Protein AF-T0LID8-F1 (afdb_monomer_lite)

pLDDT: mean 71.37, std 17.29, range [30.12, 91.0]

Sequence (202 aa):
MIKCPNCGSPMPDGSVFCQKCGSRIAGNTMDSHSSHGTPQVHGTESGVLEKIQHAVSRSSVSARPVSGLTGLISAEKNLLIVSSGPSILMIETGNMPAQEAWEDVVKSKFRMGADVAVVLLDAGLSGSLETGLRAQLAKSGIVVMNSADLVEKIPNLNTSDDETAVMQQLMAAIGFTGNGDRMVYSMTETRYTLIPESVKKK

Radius of gyration: 19.47 Å; chains: 1; bounding box: 54×37×59 Å

Structure (mmCIF, N/CA/C/O backbone):
data_AF-T0LID8-F1
#
_entry.id   AF-T0LID8-F1
#
loop_
_atom_site.group_PDB
_atom_site.id
_atom_site.type_symbol
_atom_site.label_atom_id
_atom_site.label_alt_id
_atom_site.label_comp_id
_atom_site.label_asym_id
_atom_site.label_entity_id
_atom_site.label_seq_id
_atom_site.pdbx_PDB_ins_code
_atom_site.Cartn_x
_atom_site.Cartn_y
_atom_site.Cartn_z
_atom_site.occupancy
_atom_site.B_iso_or_equiv
_atom_site.auth_seq_id
_atom_site.auth_comp_id
_atom_site.auth_asym_id
_atom_site.auth_atom_id
_atom_site.pdbx_PDB_model_num
ATOM 1 N N . MET A 1 1 ? 11.058 -4.550 40.145 1.00 66.81 1 MET A N 1
ATOM 2 C CA . MET A 1 1 ? 10.747 -3.556 39.086 1.00 66.81 1 MET A CA 1
ATOM 3 C C . MET A 1 1 ? 12.035 -3.058 38.443 1.00 66.81 1 MET A C 1
ATOM 5 O O . MET A 1 1 ? 12.859 -2.462 39.126 1.00 66.81 1 MET A O 1
ATOM 9 N N . ILE A 1 2 ? 12.221 -3.315 37.149 1.00 79.94 2 ILE A N 1
ATOM 10 C CA . ILE A 1 2 ? 13.405 -2.889 36.385 1.00 79.94 2 ILE A CA 1
ATOM 11 C C . ILE A 1 2 ? 12.971 -1.875 35.328 1.00 79.94 2 ILE A C 1
ATOM 13 O O . ILE A 1 2 ? 11.835 -1.927 34.865 1.00 79.94 2 ILE A O 1
ATOM 17 N N . LYS A 1 3 ? 13.843 -0.959 34.913 1.00 85.25 3 LYS A N 1
ATOM 18 C CA . LYS A 1 3 ? 13.558 -0.095 33.759 1.00 85.25 3 LYS A CA 1
ATOM 19 C C . LYS A 1 3 ? 14.182 -0.689 32.510 1.00 85.25 3 LYS A C 1
ATOM 21 O O . LYS A 1 3 ? 15.295 -1.203 32.552 1.00 85.25 3 LYS A O 1
ATOM 26 N N . CYS A 1 4 ? 13.462 -0.615 31.398 1.00 84.94 4 CYS A N 1
ATOM 27 C CA . CYS A 1 4 ? 13.995 -1.027 30.113 1.00 84.94 4 CYS A CA 1
ATOM 28 C C . CYS A 1 4 ? 15.206 -0.149 29.761 1.00 84.94 4 CYS A C 1
ATOM 30 O O . CYS A 1 4 ? 15.049 1.071 29.722 1.00 84.94 4 CYS A O 1
ATOM 32 N N . PRO A 1 5 ? 16.380 -0.725 29.453 1.00 77.19 5 PRO A N 1
ATOM 33 C CA . PRO A 1 5 ? 17.543 0.059 29.046 1.00 77.19 5 PRO A CA 1
ATOM 34 C C . PRO A 1 5 ? 17.346 0.715 27.673 1.00 77.19 5 PRO A C 1
ATOM 36 O O . PRO A 1 5 ? 18.037 1.672 27.352 1.00 77.19 5 PRO A O 1
ATOM 39 N N . ASN A 1 6 ? 16.399 0.222 26.867 1.00 80.88 6 ASN A N 1
ATOM 40 C CA . ASN A 1 6 ? 16.129 0.748 25.533 1.00 80.88 6 ASN A CA 1
ATOM 41 C C . ASN A 1 6 ? 15.141 1.931 25.545 1.00 80.88 6 ASN A C 1
ATOM 43 O O . ASN A 1 6 ? 15.400 2.945 24.912 1.00 80.88 6 ASN A O 1
ATOM 47 N N . CYS A 1 7 ? 14.029 1.834 26.286 1.00 83.75 7 CYS A N 1
ATOM 48 C CA . CYS A 1 7 ? 12.965 2.853 26.266 1.00 83.75 7 CYS A CA 1
ATOM 49 C C . CYS A 1 7 ? 12.644 3.485 27.633 1.00 83.75 7 CYS A C 1
ATOM 51 O O . CYS A 1 7 ? 11.657 4.211 27.768 1.00 83.75 7 CYS A O 1
ATOM 53 N N . GLY A 1 8 ? 13.398 3.143 28.682 1.00 86.25 8 GLY A N 1
ATOM 54 C CA . GLY A 1 8 ? 13.248 3.686 30.039 1.00 86.25 8 GLY A CA 1
ATOM 55 C C . GLY A 1 8 ? 11.984 3.258 30.790 1.00 86.25 8 GLY A C 1
ATOM 56 O O . GLY A 1 8 ? 11.771 3.679 31.928 1.00 86.25 8 GLY A O 1
ATOM 57 N N . SER A 1 9 ? 11.132 2.432 30.181 1.00 87.19 9 SER A N 1
ATOM 58 C CA . SER A 1 9 ? 9.820 2.112 30.747 1.00 87.19 9 SER A CA 1
ATOM 59 C C . SER A 1 9 ? 9.909 1.076 31.866 1.00 87.19 9 SER A C 1
ATOM 61 O O . SER A 1 9 ? 10.737 0.165 31.777 1.00 87.19 9 SER A O 1
ATOM 63 N N . PRO A 1 10 ? 9.090 1.211 32.924 1.00 88.56 10 PRO A N 1
ATOM 64 C CA . PRO A 1 10 ? 9.104 0.288 34.048 1.00 88.56 10 PRO A CA 1
ATOM 65 C C . PRO A 1 10 ? 8.555 -1.075 33.626 1.00 88.56 10 PRO A C 1
ATOM 67 O O . PRO A 1 10 ? 7.560 -1.165 32.911 1.00 88.56 10 PRO A O 1
ATOM 70 N N . MET A 1 11 ? 9.219 -2.133 34.071 1.00 84.69 11 MET A N 1
ATOM 71 C CA . MET A 1 11 ? 8.898 -3.518 33.757 1.00 84.69 11 MET A CA 1
ATOM 72 C C . MET A 1 11 ? 8.935 -4.377 35.027 1.00 84.69 11 MET A C 1
ATOM 74 O O . MET A 1 11 ? 9.721 -4.095 35.947 1.00 84.69 11 MET A O 1
ATOM 78 N N . PRO A 1 12 ? 8.111 -5.436 35.084 1.00 80.69 12 PRO A N 1
ATOM 79 C CA . PRO A 1 12 ? 8.203 -6.429 36.141 1.00 80.69 12 PRO A CA 1
ATOM 80 C C . PRO A 1 12 ? 9.556 -7.149 36.100 1.00 80.69 12 PRO A C 1
ATOM 82 O O . PRO A 1 12 ? 10.107 -7.414 35.027 1.00 80.69 12 PRO A O 1
ATOM 85 N N . ASP A 1 13 ? 10.100 -7.451 37.276 1.00 74.31 13 ASP A N 1
ATOM 86 C CA . ASP A 1 13 ? 11.259 -8.335 37.426 1.00 74.31 13 ASP A CA 1
ATOM 87 C C . ASP A 1 13 ? 10.960 -9.719 36.824 1.00 74.31 13 ASP A C 1
ATOM 89 O O . ASP A 1 13 ? 9.847 -10.2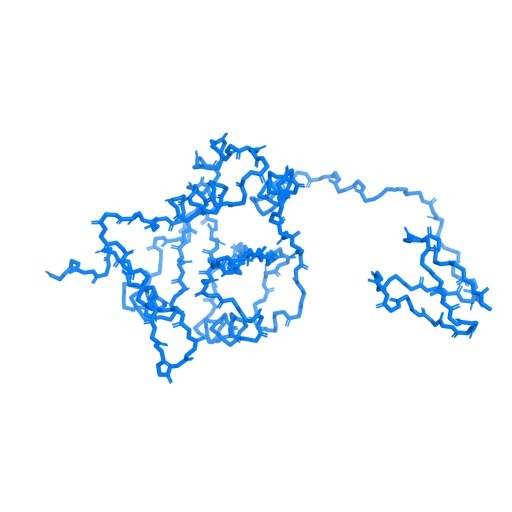25 36.910 1.00 74.31 13 ASP A O 1
ATOM 93 N N . GLY A 1 14 ? 11.935 -10.283 36.106 1.00 71.94 14 GLY A N 1
ATOM 94 C CA . GLY A 1 14 ? 11.762 -11.530 35.349 1.00 71.94 14 GLY A CA 1
ATOM 95 C C . GLY A 1 14 ? 11.164 -11.378 33.942 1.00 71.94 14 GLY A C 1
ATOM 96 O O . GLY A 1 14 ? 11.037 -12.372 33.230 1.00 71.94 14 GLY A O 1
ATOM 97 N N . SER A 1 15 ? 10.834 -10.160 33.491 1.00 71.69 15 SER A N 1
ATOM 98 C CA . SER A 1 15 ? 10.353 -9.938 32.117 1.00 71.69 15 SER A CA 1
ATOM 99 C C . SER A 1 15 ? 11.453 -10.199 31.086 1.00 71.69 15 SER A C 1
ATOM 101 O O . SER A 1 15 ? 12.449 -9.482 31.048 1.00 71.69 15 SER A O 1
ATOM 103 N N . VAL A 1 16 ? 11.239 -11.179 30.203 1.00 78.25 16 VAL A N 1
ATOM 104 C CA . VAL A 1 16 ? 12.175 -11.532 29.114 1.00 78.25 16 VAL A CA 1
ATOM 105 C C . VAL A 1 16 ? 12.119 -10.523 27.958 1.00 78.25 16 VAL A C 1
ATOM 107 O O . VAL A 1 16 ? 13.075 -10.393 27.197 1.00 78.25 16 VAL A O 1
ATOM 110 N N . PHE A 1 17 ? 11.019 -9.777 27.824 1.00 86.00 17 PHE A N 1
ATOM 111 C CA . PHE A 1 17 ? 10.818 -8.768 26.781 1.00 86.00 17 PHE A CA 1
ATOM 112 C C . PHE A 1 17 ? 10.093 -7.540 27.337 1.00 86.00 17 PHE A C 1
ATOM 114 O O . PHE A 1 17 ? 9.254 -7.650 28.232 1.00 86.00 17 PHE A O 1
ATOM 121 N N . CYS A 1 18 ? 10.383 -6.363 26.782 1.00 86.06 18 CYS A N 1
ATOM 122 C CA . CYS A 1 18 ? 9.674 -5.138 27.121 1.00 86.06 18 CYS A CA 1
ATOM 123 C C . CYS A 1 18 ? 8.302 -5.091 26.446 1.00 86.06 18 CYS A C 1
ATOM 125 O O . CYS A 1 18 ? 8.219 -5.045 25.223 1.00 86.06 18 CYS A O 1
ATOM 127 N N . GLN A 1 19 ? 7.225 -4.991 27.226 1.00 80.81 19 GLN A N 1
ATOM 128 C CA . GLN A 1 19 ? 5.866 -4.871 26.679 1.00 80.81 19 GLN A CA 1
ATOM 129 C C . GLN A 1 19 ? 5.595 -3.539 25.961 1.00 80.81 19 GLN A C 1
ATOM 131 O O . GLN A 1 19 ? 4.615 -3.430 25.234 1.00 80.81 19 GLN A O 1
ATOM 136 N N . LYS A 1 20 ? 6.454 -2.527 26.146 1.00 81.12 20 LYS A N 1
ATOM 137 C CA . LYS A 1 20 ? 6.288 -1.215 25.507 1.00 81.12 20 LYS A CA 1
ATOM 138 C C . LYS A 1 20 ? 7.083 -1.069 24.209 1.00 81.12 20 LYS A C 1
ATOM 140 O O . LYS A 1 20 ? 6.557 -0.534 23.241 1.00 81.12 20 LYS A O 1
ATOM 145 N N . CYS A 1 21 ? 8.3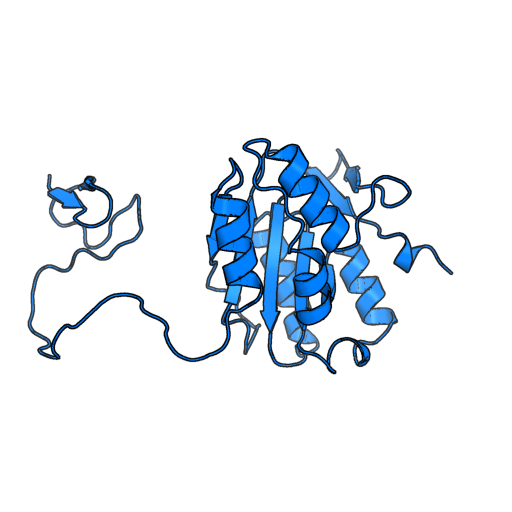42 -1.512 24.182 1.00 83.94 21 CYS A N 1
ATOM 146 C CA . CYS A 1 21 ? 9.214 -1.367 23.006 1.00 83.94 21 CYS A CA 1
ATOM 147 C C . CYS A 1 21 ? 9.576 -2.691 22.319 1.00 83.94 21 CYS A C 1
ATOM 149 O O . CYS A 1 21 ? 10.206 -2.668 21.269 1.00 83.94 21 CYS A O 1
ATOM 151 N N . GLY A 1 22 ? 9.215 -3.841 22.895 1.00 76.94 22 GLY A N 1
ATOM 152 C CA . GLY A 1 22 ? 9.503 -5.168 22.341 1.00 76.94 22 GLY A CA 1
ATOM 153 C C . GLY A 1 22 ? 10.945 -5.653 22.528 1.00 76.94 22 GLY A C 1
ATOM 154 O O . GLY A 1 22 ? 11.249 -6.792 22.187 1.00 76.94 22 GLY A O 1
ATOM 155 N N . SER A 1 23 ? 11.845 -4.833 23.086 1.00 80.12 23 SER A N 1
ATOM 156 C CA . SER A 1 23 ? 13.251 -5.215 23.265 1.00 80.12 23 SER A CA 1
ATOM 157 C C . SER A 1 23 ? 13.405 -6.370 24.253 1.00 80.12 23 SER A C 1
ATOM 159 O O . SER A 1 23 ? 12.828 -6.348 25.343 1.00 80.12 23 SER A O 1
ATOM 161 N N . ARG A 1 24 ? 14.217 -7.363 23.882 1.00 83.81 24 ARG A N 1
ATOM 162 C CA . ARG A 1 24 ? 14.545 -8.517 24.725 1.00 83.81 24 ARG A CA 1
ATOM 163 C C . ARG A 1 24 ? 15.467 -8.099 25.871 1.00 83.81 24 ARG A C 1
ATOM 165 O O . ARG A 1 24 ? 16.448 -7.395 25.654 1.00 83.81 24 ARG A O 1
ATOM 172 N N . ILE A 1 25 ? 15.152 -8.546 27.080 1.00 82.06 25 ILE A N 1
ATOM 173 C CA . ILE A 1 25 ? 15.884 -8.268 28.315 1.00 82.06 25 ILE A CA 1
ATOM 174 C C . ILE A 1 25 ? 16.442 -9.605 28.799 1.00 82.06 25 ILE A C 1
ATOM 176 O O . ILE A 1 25 ? 15.798 -10.350 29.533 1.00 82.06 25 ILE A O 1
ATOM 180 N N . ALA A 1 26 ? 17.601 -9.977 28.264 1.00 65.44 26 ALA A N 1
ATOM 181 C CA . ALA A 1 26 ? 18.196 -11.279 28.523 1.00 65.44 26 ALA A CA 1
ATOM 182 C C . ALA A 1 26 ? 18.930 -11.290 29.873 1.00 65.44 26 ALA A C 1
ATOM 184 O O . ALA A 1 26 ? 19.926 -10.594 30.060 1.00 65.44 26 ALA A O 1
ATOM 185 N N . GLY A 1 27 ? 18.448 -12.123 30.798 1.00 58.38 27 GLY A N 1
ATOM 186 C CA . GLY A 1 27 ? 19.217 -12.607 31.940 1.00 58.38 27 GLY A CA 1
ATOM 187 C C . GLY A 1 27 ? 20.186 -13.703 31.491 1.00 58.38 27 GLY A C 1
ATOM 188 O O . GLY A 1 27 ? 19.781 -14.841 31.307 1.00 58.38 27 GLY A O 1
ATOM 189 N N . ASN A 1 28 ? 21.435 -13.297 31.268 1.00 43.91 28 ASN A N 1
ATOM 190 C CA . ASN A 1 28 ? 22.699 -14.042 31.257 1.00 43.91 28 ASN A CA 1
ATOM 191 C C . ASN A 1 28 ? 22.692 -15.560 30.945 1.00 43.91 28 ASN A C 1
ATOM 193 O O . ASN A 1 28 ? 22.379 -16.384 31.798 1.00 43.91 28 ASN A O 1
ATOM 197 N N . THR A 1 29 ? 23.253 -15.940 29.797 1.00 34.00 29 THR A N 1
ATOM 198 C CA . THR A 1 29 ? 24.373 -16.900 29.727 1.00 34.00 29 THR A CA 1
ATOM 199 C C . THR A 1 29 ? 25.146 -16.659 28.433 1.00 34.00 29 THR A C 1
ATOM 201 O O . THR A 1 29 ? 24.592 -16.211 27.435 1.00 34.00 29 THR A O 1
ATOM 204 N N . MET A 1 30 ? 26.460 -16.818 28.539 1.00 48.28 30 MET A N 1
ATOM 205 C CA . MET A 1 30 ? 27.486 -16.366 27.607 1.00 48.28 30 MET A CA 1
ATOM 206 C C . MET A 1 30 ? 27.390 -17.050 26.241 1.00 48.28 30 MET A C 1
ATOM 208 O O . MET A 1 30 ? 27.724 -18.223 26.130 1.00 48.28 30 MET A O 1
ATOM 212 N N . ASP A 1 31 ? 27.086 -16.273 25.206 1.00 34.41 31 ASP A N 1
ATOM 213 C CA . ASP A 1 31 ? 27.608 -16.504 23.862 1.00 34.41 31 ASP A CA 1
ATOM 214 C C . ASP A 1 31 ? 28.498 -15.313 23.511 1.00 34.41 31 ASP A C 1
ATOM 216 O O . ASP A 1 31 ? 28.055 -14.224 23.141 1.00 34.41 31 ASP A O 1
ATOM 220 N N . SER A 1 32 ? 29.793 -15.522 23.731 1.00 46.88 32 SER A N 1
ATOM 221 C CA . SER A 1 32 ? 30.860 -14.612 23.348 1.00 46.88 32 SER A CA 1
ATOM 222 C C . SER A 1 32 ? 31.030 -14.636 21.833 1.00 46.88 32 SER A C 1
ATOM 224 O O . SER A 1 32 ? 31.845 -15.387 21.310 1.00 46.88 32 SER A O 1
ATOM 226 N N . HIS A 1 33 ? 30.319 -13.756 21.135 1.00 45.00 33 HIS A N 1
ATOM 227 C CA . HIS A 1 33 ? 30.853 -13.104 19.944 1.00 45.00 33 HIS A CA 1
ATOM 228 C C . HIS A 1 33 ? 30.707 -11.593 20.116 1.00 45.00 33 HIS A C 1
ATOM 230 O O . HIS A 1 33 ? 29.623 -11.066 20.354 1.00 45.00 33 HIS A O 1
ATOM 236 N N . SER A 1 34 ? 31.863 -10.933 20.087 1.00 40.66 34 SER A N 1
ATOM 237 C CA . SER A 1 34 ? 32.067 -9.532 20.435 1.00 40.66 34 SER A CA 1
ATOM 238 C C . SER A 1 34 ? 31.109 -8.573 19.742 1.00 40.66 34 SER A C 1
ATOM 240 O O . SER A 1 34 ? 30.981 -8.538 18.521 1.00 40.66 34 SER A O 1
ATOM 242 N N . SER A 1 35 ? 30.549 -7.715 20.583 1.00 51.78 35 SER A N 1
ATOM 243 C CA . SER A 1 35 ? 30.032 -6.385 20.313 1.00 51.78 35 SER A CA 1
ATOM 244 C C . SER A 1 35 ? 30.959 -5.552 19.427 1.00 51.78 35 SER A C 1
ATOM 246 O O . SER A 1 35 ? 32.162 -5.526 19.671 1.00 51.78 35 SER A O 1
ATOM 248 N N . HIS A 1 36 ? 30.363 -4.838 18.474 1.00 35.91 36 HIS A N 1
ATOM 249 C CA . HIS A 1 36 ? 30.570 -3.445 18.025 1.00 35.91 36 HIS A CA 1
ATOM 250 C C . HIS A 1 36 ? 29.735 -3.347 16.738 1.00 35.91 36 HIS A C 1
ATOM 252 O O . HIS A 1 36 ? 29.939 -4.137 15.831 1.00 35.91 36 HIS A O 1
ATOM 258 N N . GLY A 1 37 ? 28.746 -2.491 16.537 1.00 31.58 37 GLY A N 1
ATOM 259 C CA . GLY A 1 37 ? 28.228 -1.299 17.190 1.00 31.58 37 GLY A CA 1
ATOM 260 C C . GLY A 1 37 ? 27.214 -0.723 16.189 1.00 31.58 37 GLY A C 1
ATOM 261 O O . GLY A 1 37 ? 27.383 -0.950 14.997 1.00 31.58 37 GLY A O 1
ATOM 262 N N . THR A 1 38 ? 26.190 0.012 16.647 1.00 30.12 38 THR A N 1
ATOM 263 C CA . THR A 1 38 ? 25.155 0.690 15.821 1.00 30.12 38 THR A CA 1
ATOM 264 C C . THR A 1 38 ? 24.333 -0.215 14.874 1.00 30.12 38 THR A C 1
ATOM 266 O O . THR A 1 38 ? 24.879 -1.098 14.227 1.00 30.12 38 THR A O 1
ATOM 269 N N . PRO A 1 39 ? 23.031 0.025 14.633 1.00 38.88 39 PRO A N 1
ATOM 270 C CA . PRO A 1 39 ? 22.490 -0.282 13.317 1.00 38.88 39 PRO A CA 1
ATOM 271 C C . PRO A 1 39 ? 23.048 0.773 12.347 1.00 38.88 39 PRO A C 1
ATOM 273 O O . PRO A 1 39 ? 22.342 1.668 11.902 1.00 38.88 39 PRO A O 1
ATOM 276 N N . GLN A 1 40 ? 24.357 0.718 12.075 1.00 32.69 40 GLN A N 1
ATOM 277 C CA . GLN A 1 40 ? 24.888 1.210 10.815 1.00 32.69 40 GLN A CA 1
ATOM 278 C C . GLN A 1 40 ? 24.654 0.091 9.811 1.00 32.69 40 GLN A C 1
ATOM 280 O O . GLN A 1 40 ? 25.477 -0.804 9.638 1.00 32.69 40 GLN A O 1
ATOM 285 N N . VAL A 1 41 ? 23.500 0.151 9.156 1.00 37.69 41 VAL A N 1
ATOM 286 C CA . VAL A 1 41 ? 23.321 -0.483 7.854 1.00 37.69 41 VAL A CA 1
ATOM 287 C C . VAL A 1 41 ? 24.091 0.392 6.863 1.00 37.69 41 VAL A C 1
ATOM 289 O O . VAL A 1 41 ? 23.539 1.297 6.249 1.00 37.69 41 VAL A O 1
ATOM 292 N N . HIS A 1 42 ? 25.407 0.200 6.775 1.00 35.25 42 HIS A N 1
ATOM 293 C CA . HIS A 1 42 ? 26.190 0.719 5.659 1.00 35.25 42 HIS A CA 1
ATOM 294 C C . HIS A 1 42 ? 26.430 -0.417 4.680 1.00 35.25 42 HIS A C 1
ATOM 296 O O . HIS A 1 42 ? 27.195 -1.339 4.945 1.00 35.25 42 HIS A O 1
ATOM 302 N N . GLY A 1 43 ? 25.760 -0.311 3.540 1.00 31.48 43 GLY A N 1
ATOM 303 C CA . GLY A 1 43 ? 25.956 -1.193 2.405 1.00 31.48 43 GLY A CA 1
ATOM 304 C C . GLY A 1 43 ? 24.900 -0.958 1.342 1.00 31.48 43 GLY A C 1
ATOM 305 O O . GLY A 1 43 ? 24.169 -1.883 1.033 1.00 31.48 43 GLY A O 1
ATOM 306 N N . THR A 1 44 ? 24.810 0.290 0.856 1.00 33.28 44 THR A N 1
ATOM 307 C CA . THR A 1 44 ? 24.341 0.642 -0.501 1.00 33.28 44 THR A CA 1
ATOM 308 C C . THR A 1 44 ? 23.086 -0.116 -0.939 1.00 33.28 44 THR A C 1
ATOM 310 O O . THR A 1 44 ? 23.188 -1.125 -1.612 1.00 33.28 44 THR A O 1
ATOM 313 N N . GLU A 1 45 ? 21.897 0.247 -0.476 1.00 44.53 45 GLU A N 1
ATOM 314 C CA . GLU A 1 45 ? 21.007 1.155 -1.203 1.00 44.53 45 GLU A CA 1
ATOM 315 C C . GLU A 1 45 ? 19.974 1.713 -0.215 1.00 44.53 45 GLU A C 1
ATOM 317 O O . GLU A 1 45 ? 19.275 0.961 0.462 1.00 44.53 45 GLU A O 1
ATOM 322 N N . SER A 1 46 ? 19.889 3.041 -0.112 1.00 53.38 46 SER A N 1
ATOM 323 C CA . SER A 1 46 ? 18.878 3.737 0.688 1.00 53.38 46 SER A CA 1
ATOM 324 C C . SER A 1 46 ? 17.496 3.396 0.124 1.00 53.38 46 SER A C 1
ATOM 326 O O . SER A 1 46 ? 17.062 4.013 -0.854 1.00 53.38 46 SER A O 1
ATOM 328 N N . GLY A 1 47 ? 16.857 2.374 0.704 1.00 69.25 47 GLY A N 1
ATOM 329 C CA . GLY A 1 47 ? 15.576 1.852 0.240 1.00 69.25 47 GLY A CA 1
ATOM 330 C C . GLY A 1 47 ? 14.528 2.952 0.279 1.00 69.25 47 GLY A C 1
ATOM 331 O O . GLY A 1 47 ? 14.556 3.825 1.156 1.00 69.25 47 GLY A O 1
ATOM 332 N N . VAL A 1 48 ? 13.604 2.939 -0.678 1.00 82.06 48 VAL A N 1
ATOM 333 C CA . VAL A 1 48 ? 12.598 4.003 -0.815 1.00 82.06 48 VAL A CA 1
ATOM 334 C C . VAL A 1 48 ? 11.805 4.159 0.482 1.00 82.06 48 VAL A C 1
ATOM 336 O O . VAL A 1 48 ? 11.540 5.275 0.929 1.00 82.06 48 VAL A O 1
ATOM 339 N N . LEU A 1 49 ? 11.521 3.039 1.148 1.00 84.19 49 LEU A N 1
ATOM 340 C CA . LEU A 1 49 ? 10.791 2.998 2.410 1.00 84.19 49 LEU A CA 1
ATOM 341 C C . LEU A 1 49 ? 11.531 3.656 3.579 1.00 84.19 49 LEU A C 1
ATOM 343 O O . LEU A 1 49 ? 10.894 4.318 4.394 1.00 84.19 49 LEU A O 1
ATOM 347 N N . GLU A 1 50 ? 12.857 3.545 3.654 1.00 82.94 50 GLU A N 1
ATOM 348 C CA . GLU A 1 50 ? 13.642 4.196 4.714 1.00 82.94 50 GLU A CA 1
ATOM 349 C C . GLU A 1 50 ? 13.606 5.720 4.563 1.00 82.94 50 GLU A C 1
ATOM 351 O O . GLU A 1 50 ? 13.459 6.449 5.547 1.00 82.94 50 GLU A O 1
ATOM 356 N N . LYS A 1 51 ? 13.658 6.213 3.317 1.00 83.62 51 LYS A N 1
ATOM 357 C CA . LYS A 1 51 ? 13.513 7.645 3.020 1.00 83.62 51 LYS A CA 1
ATOM 358 C C . LYS A 1 51 ? 12.132 8.155 3.417 1.00 83.62 51 LYS A C 1
ATOM 360 O O . LYS A 1 51 ? 12.043 9.212 4.039 1.00 83.62 51 LYS A O 1
ATOM 365 N N . ILE A 1 52 ? 11.075 7.400 3.104 1.00 84.50 52 ILE A N 1
ATOM 366 C CA . ILE A 1 52 ? 9.701 7.745 3.500 1.00 84.50 52 ILE A CA 1
ATOM 367 C C . ILE A 1 52 ? 9.585 7.767 5.016 1.00 84.50 52 ILE A C 1
ATOM 369 O O . ILE A 1 52 ? 9.118 8.759 5.566 1.00 84.50 52 ILE A O 1
ATOM 373 N N . GLN A 1 53 ? 10.048 6.714 5.693 1.00 86.50 53 GLN A N 1
ATOM 374 C CA . GLN A 1 53 ? 9.998 6.618 7.147 1.00 86.50 53 GLN A CA 1
ATOM 375 C C . GLN A 1 53 ? 10.683 7.821 7.801 1.00 86.50 53 GLN A C 1
ATOM 377 O O . GLN A 1 53 ? 10.116 8.442 8.698 1.00 86.50 53 GLN A O 1
ATOM 382 N N . HIS A 1 54 ? 11.873 8.190 7.326 1.00 83.12 54 HIS A N 1
ATOM 383 C CA . HIS A 1 54 ? 12.597 9.345 7.840 1.00 83.12 54 HIS A CA 1
ATOM 384 C C . HIS A 1 54 ? 11.882 10.669 7.522 1.00 83.12 54 HIS A C 1
ATOM 386 O O . HIS A 1 54 ? 11.793 11.530 8.397 1.00 83.12 54 HIS A O 1
ATOM 392 N N . ALA A 1 55 ? 11.321 10.832 6.320 1.00 80.19 55 ALA A N 1
ATOM 393 C CA . ALA A 1 55 ? 10.581 12.035 5.939 1.00 80.19 55 ALA A CA 1
ATOM 394 C C . ALA A 1 55 ? 9.342 12.253 6.821 1.00 80.19 55 ALA A C 1
ATOM 396 O O . ALA A 1 55 ? 9.156 13.338 7.368 1.00 80.19 55 ALA A O 1
ATOM 397 N N . VAL A 1 56 ? 8.532 11.212 7.021 1.00 81.56 56 VAL A N 1
ATOM 398 C CA . VAL A 1 56 ? 7.282 11.324 7.787 1.00 81.56 56 VAL A CA 1
ATOM 399 C C . VAL A 1 56 ? 7.501 11.313 9.301 1.00 81.56 56 VAL A C 1
ATOM 401 O O . VAL A 1 56 ? 6.688 11.879 10.022 1.00 81.56 56 VAL A O 1
ATOM 404 N N . SER A 1 57 ? 8.623 10.772 9.799 1.00 78.06 57 SER A N 1
ATOM 405 C CA . SER A 1 57 ? 8.974 10.803 11.234 1.00 78.06 57 SER A CA 1
ATOM 406 C C . SER A 1 57 ? 9.149 12.208 11.820 1.00 78.06 57 SER A C 1
ATOM 408 O O . SER A 1 57 ? 9.183 12.368 13.037 1.00 78.06 57 SER A O 1
ATOM 410 N N . ARG A 1 58 ? 9.265 13.225 10.960 1.00 74.69 58 ARG A N 1
ATOM 411 C CA . ARG A 1 58 ? 9.317 14.642 11.343 1.00 74.69 58 ARG A CA 1
ATOM 412 C C . ARG A 1 58 ? 7.933 15.271 11.522 1.00 74.69 58 ARG A C 1
ATOM 414 O O . ARG A 1 58 ? 7.856 16.456 11.802 1.00 74.69 58 ARG A O 1
ATOM 421 N N . SER A 1 59 ? 6.870 14.495 11.336 1.00 77.62 59 SER A N 1
ATOM 422 C CA . SER A 1 59 ? 5.478 14.913 11.493 1.00 77.62 59 SER A CA 1
ATOM 423 C C . SER A 1 59 ? 4.781 14.085 12.575 1.00 77.62 59 SER A C 1
ATOM 425 O O . SER A 1 59 ? 5.372 13.189 13.179 1.00 77.62 59 SER A O 1
ATOM 427 N N . SER A 1 60 ? 3.498 14.357 12.800 1.00 78.69 60 SER A N 1
ATOM 428 C CA . SER A 1 60 ? 2.624 13.586 13.693 1.00 78.69 60 SER A CA 1
ATOM 429 C C . SER A 1 60 ? 2.248 12.193 13.146 1.00 78.69 60 SER A C 1
ATOM 431 O O . SER A 1 60 ? 1.725 11.364 13.892 1.00 78.69 60 SER A O 1
ATOM 433 N N . VAL A 1 61 ? 2.579 11.891 11.883 1.00 83.06 61 VAL A N 1
ATOM 434 C CA . VAL A 1 61 ? 2.348 10.585 11.245 1.00 83.06 61 VAL A CA 1
ATOM 435 C C . VAL A 1 61 ? 3.230 9.496 11.865 1.00 83.06 61 VAL A C 1
ATOM 437 O O . VAL A 1 61 ? 4.450 9.635 11.973 1.00 83.06 61 VAL A O 1
ATOM 440 N N . SER A 1 62 ? 2.643 8.341 12.193 1.00 85.19 62 SER A N 1
ATOM 441 C CA . SER A 1 62 ? 3.406 7.177 12.655 1.00 85.19 62 SER A CA 1
ATOM 442 C C . SER A 1 62 ? 3.803 6.290 11.479 1.00 85.19 62 SER A C 1
ATOM 444 O O . SER A 1 62 ? 2.946 5.659 10.870 1.00 85.19 62 SER A O 1
ATOM 446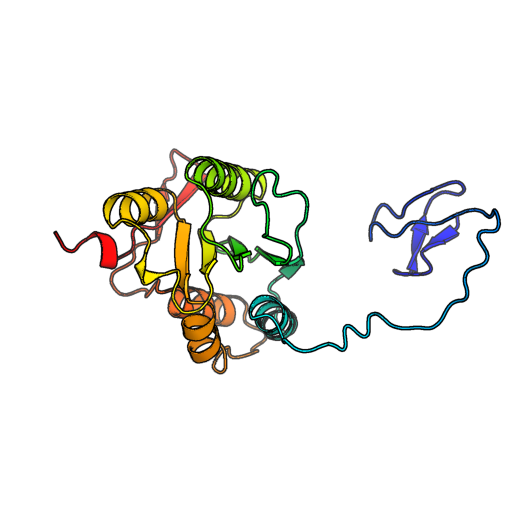 N N . ALA A 1 63 ? 5.099 6.184 11.178 1.00 87.12 63 ALA A N 1
ATOM 447 C CA . ALA A 1 63 ? 5.614 5.221 10.205 1.00 87.12 63 ALA A CA 1
ATOM 448 C C . ALA A 1 63 ? 6.517 4.194 10.876 1.00 87.12 63 ALA A C 1
ATOM 450 O O . ALA A 1 63 ? 7.497 4.540 11.542 1.00 87.12 63 ALA A O 1
ATOM 451 N N . ARG A 1 64 ? 6.166 2.915 10.729 1.00 86.06 64 ARG A N 1
ATOM 452 C CA . ARG A 1 64 ? 6.822 1.822 11.446 1.00 86.06 64 ARG A CA 1
ATOM 453 C C . ARG A 1 64 ? 7.076 0.640 10.521 1.00 86.06 64 ARG A C 1
ATOM 455 O O . ARG A 1 64 ? 6.169 0.255 9.782 1.00 86.06 64 ARG A O 1
ATOM 462 N N . PRO A 1 65 ? 8.271 0.034 10.570 1.00 85.50 65 PRO A N 1
ATOM 463 C CA . PRO A 1 65 ? 8.521 -1.188 9.834 1.00 85.50 65 PRO A CA 1
ATOM 464 C C . PRO A 1 65 ? 7.618 -2.305 10.363 1.00 85.50 65 PRO A C 1
ATOM 466 O O . PRO A 1 65 ? 7.378 -2.397 11.572 1.00 85.50 65 PRO A O 1
ATOM 469 N N . VAL A 1 66 ? 7.116 -3.148 9.463 1.00 82.88 66 VAL A N 1
ATOM 470 C CA . VAL A 1 66 ? 6.282 -4.303 9.820 1.00 82.88 66 VAL A CA 1
ATOM 471 C C . VAL A 1 66 ? 6.893 -5.602 9.316 1.00 82.88 66 VAL A C 1
ATOM 473 O O . VAL A 1 66 ? 7.474 -5.675 8.236 1.00 82.88 66 VAL A O 1
ATOM 476 N N . SER A 1 67 ? 6.757 -6.647 10.123 1.00 77.12 67 SER A N 1
ATOM 477 C CA . SER A 1 67 ? 7.259 -7.990 9.827 1.00 77.12 67 SER A CA 1
ATOM 478 C C . SER A 1 67 ? 6.107 -8.994 9.801 1.00 77.12 67 SER A C 1
ATOM 480 O O . SER A 1 67 ? 4.982 -8.687 10.200 1.00 77.12 67 SER A O 1
ATOM 482 N N . GLY A 1 68 ? 6.383 -10.216 9.342 1.00 66.06 68 GLY A N 1
ATOM 483 C CA . GLY A 1 68 ? 5.397 -11.300 9.347 1.00 66.06 68 GLY A CA 1
ATOM 484 C C . GLY A 1 68 ? 4.400 -11.249 8.189 1.00 66.06 68 GLY A C 1
ATOM 485 O O . GLY A 1 68 ? 3.308 -11.806 8.301 1.00 66.06 68 GLY A O 1
ATOM 486 N N . LEU A 1 69 ? 4.753 -10.589 7.083 1.00 69.69 69 LEU A N 1
ATOM 487 C CA . LEU A 1 69 ? 4.052 -10.720 5.808 1.00 69.69 69 LEU A CA 1
ATOM 488 C C . LEU A 1 69 ? 4.395 -12.081 5.180 1.00 69.69 69 LEU A C 1
ATOM 490 O O . LEU A 1 69 ? 5.317 -12.207 4.380 1.00 69.69 69 LEU A O 1
ATOM 494 N N . THR A 1 70 ? 3.708 -13.130 5.627 1.00 58.66 70 THR A N 1
ATOM 495 C CA . THR A 1 70 ? 3.883 -14.496 5.119 1.00 58.66 70 THR A CA 1
ATOM 496 C C . THR A 1 70 ? 3.551 -14.546 3.623 1.00 58.66 70 THR A C 1
ATOM 498 O O . THR A 1 70 ? 2.586 -13.915 3.209 1.00 58.66 70 THR A O 1
ATOM 501 N N . GLY A 1 71 ? 4.349 -15.263 2.823 1.00 58.19 71 GLY A N 1
ATOM 502 C CA . GLY A 1 71 ? 4.106 -15.461 1.382 1.00 58.19 71 GLY A CA 1
ATOM 503 C C . GLY A 1 71 ? 4.718 -14.406 0.453 1.00 58.19 71 GLY A C 1
ATOM 504 O O . GLY A 1 71 ? 4.902 -14.656 -0.735 1.00 58.19 71 GLY A O 1
ATOM 505 N N . LEU A 1 72 ? 5.148 -13.258 0.983 1.00 61.66 72 LEU A N 1
ATOM 506 C CA . LEU A 1 72 ? 5.946 -12.286 0.237 1.00 61.66 72 LEU A CA 1
ATOM 507 C C . LEU A 1 72 ? 7.430 -12.644 0.365 1.00 61.66 72 LEU A C 1
ATOM 509 O O . LEU A 1 72 ? 8.144 -12.115 1.212 1.00 61.66 72 LEU A O 1
ATOM 513 N N . ILE A 1 73 ? 7.872 -13.574 -0.485 1.00 48.34 73 ILE A N 1
ATOM 514 C CA . ILE A 1 73 ? 9.180 -14.267 -0.455 1.00 48.34 73 ILE A CA 1
ATOM 515 C C . ILE A 1 73 ? 10.389 -13.303 -0.433 1.00 48.34 73 ILE A C 1
ATOM 517 O O . ILE A 1 73 ? 11.490 -13.704 -0.079 1.00 48.34 73 ILE A O 1
ATOM 521 N N . SER A 1 74 ? 10.194 -12.022 -0.755 1.00 51.84 74 SER A N 1
ATOM 522 C CA . SER A 1 74 ? 11.270 -11.030 -0.851 1.00 51.84 74 SER A CA 1
ATOM 523 C C . SER A 1 74 ? 10.914 -9.659 -0.259 1.00 51.84 74 SER A C 1
ATOM 525 O O . SER A 1 74 ? 11.621 -8.691 -0.528 1.00 51.84 74 SER A O 1
ATOM 527 N N . ALA A 1 75 ? 9.823 -9.537 0.508 1.00 56.06 75 ALA A N 1
ATOM 528 C CA . ALA A 1 75 ? 9.443 -8.268 1.132 1.00 56.06 75 ALA A CA 1
ATOM 529 C C . ALA A 1 75 ? 10.188 -8.069 2.458 1.00 56.06 75 ALA A C 1
ATOM 531 O O . ALA A 1 75 ? 9.607 -8.099 3.545 1.00 56.06 75 ALA A O 1
ATOM 532 N N . GLU A 1 76 ? 11.506 -7.913 2.366 1.00 58.94 76 GLU A N 1
ATOM 533 C CA . GLU A 1 76 ? 12.370 -7.654 3.523 1.00 58.94 76 GLU A CA 1
ATOM 534 C C . GLU A 1 76 ? 12.136 -6.252 4.103 1.00 58.94 76 GLU A C 1
ATOM 536 O O . GLU A 1 76 ? 12.408 -6.003 5.278 1.00 58.94 76 GLU A O 1
ATOM 541 N N . LYS A 1 77 ? 11.565 -5.346 3.298 1.00 76.50 77 LYS A N 1
ATOM 542 C CA . LYS A 1 77 ? 11.277 -3.963 3.671 1.00 76.50 77 LYS A CA 1
ATOM 543 C C . LYS A 1 77 ? 9.781 -3.695 3.512 1.00 76.50 77 LYS A C 1
ATOM 545 O O . LYS A 1 77 ? 9.260 -3.601 2.404 1.00 76.50 77 LYS A O 1
ATOM 550 N N . ASN A 1 78 ? 9.088 -3.569 4.641 1.00 86.00 78 ASN A N 1
ATOM 551 C CA . ASN A 1 78 ? 7.680 -3.178 4.689 1.00 86.00 78 ASN A CA 1
ATOM 552 C C . ASN A 1 78 ? 7.504 -2.042 5.677 1.00 86.00 78 ASN A C 1
ATOM 554 O O . ASN A 1 78 ? 8.094 -2.070 6.758 1.00 86.00 78 ASN A O 1
ATOM 558 N N . LEU A 1 79 ? 6.643 -1.092 5.343 1.00 86.88 79 LEU A N 1
ATOM 559 C CA . LEU A 1 79 ? 6.392 0.090 6.149 1.00 86.88 79 LEU A CA 1
ATOM 560 C C . LEU A 1 79 ? 4.888 0.282 6.315 1.00 86.88 79 LEU A C 1
ATOM 562 O O . LEU A 1 79 ? 4.166 0.402 5.333 1.00 86.88 79 LEU A O 1
ATOM 566 N N . LEU A 1 80 ? 4.412 0.333 7.554 1.00 85.31 80 LEU A N 1
ATOM 567 C CA . LEU A 1 80 ? 3.046 0.734 7.862 1.00 85.31 80 LEU A CA 1
ATOM 568 C C . LEU A 1 80 ? 3.045 2.196 8.297 1.00 85.31 80 LEU A C 1
ATOM 570 O O . LEU A 1 80 ? 3.731 2.567 9.250 1.00 85.31 80 LEU A O 1
ATOM 574 N N . ILE A 1 81 ? 2.260 3.003 7.597 1.00 87.00 81 ILE A N 1
ATOM 575 C CA . ILE A 1 81 ? 2.045 4.419 7.861 1.00 87.00 81 ILE A CA 1
ATOM 576 C C . ILE A 1 81 ? 0.629 4.573 8.404 1.00 87.00 81 ILE A C 1
ATOM 578 O O . ILE A 1 81 ? -0.341 4.195 7.747 1.00 87.00 81 ILE A O 1
ATOM 582 N N . VAL A 1 82 ? 0.517 5.105 9.614 1.00 85.75 82 VAL A N 1
ATOM 583 C CA . VAL A 1 82 ? -0.741 5.314 10.327 1.00 85.75 82 VAL A CA 1
ATOM 584 C C . VAL A 1 82 ? -0.913 6.805 10.579 1.00 85.75 82 VAL A C 1
ATOM 586 O O . VAL A 1 82 ? -0.013 7.464 11.105 1.00 85.75 82 VAL A O 1
ATOM 589 N N . SER A 1 83 ? -2.082 7.309 10.202 1.00 82.50 83 SER A N 1
ATOM 590 C CA . SER A 1 83 ? -2.520 8.687 10.400 1.00 82.50 83 SER A CA 1
ATOM 591 C C . SER A 1 83 ? -3.933 8.691 10.998 1.00 82.50 83 SER A C 1
ATOM 593 O O . SER A 1 83 ? -4.564 7.640 11.119 1.00 82.50 83 SER A O 1
ATOM 595 N N . SER A 1 84 ? -4.435 9.862 11.378 1.00 77.44 84 SER A N 1
ATOM 596 C CA . SER A 1 84 ? -5.844 10.107 11.712 1.00 77.44 84 SER A CA 1
ATOM 597 C C . SER A 1 84 ? -6.788 9.928 10.513 1.00 77.44 84 SER A C 1
ATOM 599 O O . SER A 1 84 ? -7.994 9.751 10.695 1.00 77.44 84 SER A O 1
ATOM 601 N N . GLY A 1 85 ? -6.241 9.959 9.295 1.00 78.00 85 GLY A N 1
ATOM 602 C CA . GLY A 1 85 ? -6.929 9.666 8.045 1.00 78.00 85 GLY A CA 1
ATOM 603 C C . GLY A 1 85 ? -6.589 8.263 7.521 1.00 78.00 85 GLY A C 1
ATOM 604 O O . GLY A 1 85 ? -6.681 7.291 8.270 1.00 78.00 85 GLY A O 1
ATOM 605 N N . PRO A 1 86 ? -6.235 8.117 6.230 1.00 81.62 86 PRO A N 1
ATOM 606 C CA . PRO A 1 86 ? -5.941 6.813 5.659 1.00 81.62 86 PRO A CA 1
ATOM 607 C C . PRO A 1 86 ? -4.640 6.229 6.216 1.00 81.62 86 PRO A C 1
ATOM 609 O O . PRO A 1 86 ? -3.640 6.919 6.427 1.00 81.62 86 PRO A O 1
ATOM 612 N N . SER A 1 87 ? -4.644 4.918 6.384 1.00 87.75 87 SER A N 1
ATOM 613 C CA . SER A 1 87 ? -3.477 4.111 6.714 1.00 87.75 87 SER A CA 1
ATOM 614 C C . SER A 1 87 ? -2.927 3.424 5.461 1.00 87.75 87 SER A C 1
ATOM 616 O O . SER A 1 87 ? -3.675 2.956 4.597 1.00 87.75 87 SER A O 1
ATOM 618 N N . ILE A 1 88 ? -1.601 3.381 5.334 1.00 90.12 88 ILE A N 1
ATOM 619 C CA . ILE A 1 88 ? -0.918 2.905 4.128 1.00 90.12 88 ILE A CA 1
ATOM 620 C C . ILE A 1 88 ? 0.080 1.816 4.506 1.00 90.12 88 ILE A C 1
ATOM 622 O O . ILE A 1 88 ? 1.000 2.048 5.286 1.00 90.12 88 ILE A O 1
ATOM 626 N N . LEU A 1 89 ? -0.076 0.633 3.918 1.00 90.25 89 LEU A N 1
ATOM 627 C CA . LEU A 1 89 ? 0.908 -0.442 3.976 1.00 90.25 89 LEU A CA 1
ATOM 628 C C . LEU A 1 89 ? 1.781 -0.399 2.722 1.00 90.25 89 LEU A C 1
ATOM 630 O O . LEU A 1 89 ? 1.305 -0.667 1.627 1.00 90.25 89 LEU A O 1
ATOM 634 N N . MET A 1 90 ? 3.062 -0.107 2.864 1.00 91.00 90 MET A N 1
ATOM 635 C CA . MET A 1 90 ? 4.019 -0.155 1.765 1.00 91.00 90 MET A CA 1
ATOM 636 C C . MET A 1 90 ? 4.859 -1.424 1.837 1.00 91.00 90 MET A C 1
ATOM 638 O O . MET A 1 90 ? 5.312 -1.816 2.913 1.00 91.00 90 MET A O 1
ATOM 642 N N . ILE A 1 91 ? 5.056 -2.051 0.685 1.00 88.62 91 ILE A N 1
ATOM 643 C CA . ILE A 1 91 ? 5.745 -3.329 0.514 1.00 88.62 91 ILE A CA 1
ATOM 644 C C . ILE A 1 91 ? 6.733 -3.133 -0.627 1.00 88.62 91 ILE A C 1
ATOM 646 O O . ILE A 1 91 ? 6.317 -2.896 -1.757 1.00 88.62 91 ILE A O 1
ATOM 650 N N . GLU A 1 92 ? 8.025 -3.207 -0.343 1.00 86.44 92 GLU A N 1
ATOM 651 C CA . GLU A 1 92 ? 9.071 -3.139 -1.363 1.00 86.44 92 GLU A CA 1
ATOM 652 C C . GLU A 1 92 ? 9.536 -4.556 -1.684 1.00 86.44 92 GLU A C 1
ATOM 654 O O . GLU A 1 92 ? 9.826 -5.347 -0.784 1.00 86.44 92 GLU A O 1
ATOM 659 N N . THR A 1 93 ? 9.554 -4.907 -2.969 1.00 82.19 93 THR A N 1
ATOM 660 C CA . THR A 1 93 ? 9.980 -6.231 -3.413 1.00 82.19 93 THR A CA 1
ATOM 661 C C . THR A 1 93 ? 10.806 -6.146 -4.690 1.00 82.19 93 THR A C 1
ATOM 663 O O . THR A 1 93 ? 10.398 -5.535 -5.677 1.00 82.19 93 THR A O 1
ATOM 666 N N . GLY A 1 94 ? 11.979 -6.785 -4.662 1.00 76.88 94 GLY A N 1
ATOM 667 C CA . GLY A 1 94 ? 12.898 -6.817 -5.803 1.00 76.88 94 GLY A CA 1
ATOM 668 C C . GLY A 1 94 ? 12.555 -7.869 -6.859 1.00 76.88 94 GLY A C 1
ATOM 669 O O . GLY A 1 94 ? 13.254 -8.002 -7.856 1.00 76.88 94 GLY A O 1
ATOM 670 N N . ASN A 1 95 ? 11.483 -8.639 -6.655 1.00 78.50 95 ASN A N 1
ATOM 671 C CA . ASN A 1 95 ? 11.044 -9.688 -7.571 1.00 78.50 95 ASN A CA 1
ATOM 672 C C . ASN A 1 95 ? 9.539 -9.576 -7.826 1.00 78.50 95 ASN A C 1
ATOM 674 O O . ASN A 1 95 ? 8.786 -9.140 -6.958 1.00 78.50 95 ASN A O 1
ATOM 678 N N . MET A 1 96 ? 9.083 -10.005 -9.007 1.00 79.38 96 MET A N 1
ATOM 679 C CA . MET A 1 96 ? 7.648 -10.067 -9.293 1.00 79.38 96 MET A CA 1
ATOM 680 C C . MET A 1 96 ? 6.981 -11.076 -8.339 1.00 79.38 96 MET A C 1
ATOM 682 O O . MET A 1 96 ? 7.385 -12.244 -8.332 1.00 79.38 96 MET A O 1
ATOM 686 N N . PRO A 1 97 ? 5.962 -10.674 -7.558 1.00 80.75 97 PRO A N 1
ATOM 687 C CA . PRO A 1 97 ? 5.233 -11.603 -6.709 1.00 80.75 97 PRO A CA 1
ATOM 688 C C . PRO A 1 97 ? 4.548 -12.684 -7.549 1.00 80.75 97 PRO A C 1
ATOM 690 O O . PRO A 1 97 ? 3.926 -12.389 -8.575 1.00 80.75 97 PRO A O 1
ATOM 693 N N . ALA A 1 98 ? 4.621 -13.933 -7.086 1.00 82.69 98 ALA A N 1
ATOM 694 C CA . ALA A 1 98 ? 3.826 -15.022 -7.641 1.00 82.69 98 ALA A CA 1
ATOM 695 C C . ALA A 1 98 ? 2.321 -14.714 -7.523 1.00 82.69 98 ALA A C 1
ATOM 697 O O . ALA A 1 98 ? 1.904 -13.913 -6.685 1.00 82.69 98 ALA A O 1
ATOM 698 N N . GLN A 1 99 ? 1.488 -15.374 -8.332 1.00 80.12 99 GLN A N 1
ATOM 699 C CA . GLN A 1 99 ? 0.038 -15.139 -8.336 1.00 80.12 99 GLN A CA 1
ATOM 700 C C . GLN A 1 99 ? -0.590 -15.279 -6.935 1.00 80.12 99 GLN A C 1
ATOM 702 O O . GLN A 1 99 ? -1.401 -14.448 -6.534 1.00 80.12 99 GLN A O 1
ATOM 707 N N . GLU A 1 100 ? -0.162 -16.287 -6.176 1.00 80.44 100 GLU A N 1
ATOM 708 C CA . GLU A 1 100 ? -0.586 -16.547 -4.794 1.00 80.44 100 GLU A CA 1
ATOM 709 C C . GLU A 1 100 ? -0.130 -15.468 -3.796 1.00 80.44 100 GLU A C 1
ATOM 711 O O . GLU A 1 100 ? -0.870 -15.117 -2.877 1.00 80.44 100 GLU A O 1
ATOM 716 N N . ALA A 1 101 ? 1.032 -14.847 -4.024 1.00 83.31 101 ALA A N 1
ATOM 717 C CA . ALA A 1 101 ? 1.566 -13.809 -3.145 1.00 83.31 101 ALA A CA 1
ATOM 718 C C . ALA A 1 101 ? 0.708 -12.530 -3.162 1.00 83.31 101 ALA A C 1
ATOM 720 O O . ALA A 1 101 ? 0.672 -11.788 -2.180 1.00 83.31 101 ALA A O 1
ATOM 721 N N . TRP A 1 102 ? -0.034 -12.274 -4.245 1.00 85.62 102 TRP A N 1
ATOM 722 C CA . TRP A 1 102 ? -0.965 -11.144 -4.313 1.00 85.62 102 TRP A CA 1
ATOM 723 C C . TRP A 1 102 ? -2.149 -11.295 -3.358 1.00 85.62 102 TRP A C 1
ATOM 725 O O . TRP A 1 102 ? -2.594 -10.303 -2.779 1.00 85.62 102 TRP A O 1
ATOM 735 N N . GLU A 1 103 ? -2.639 -12.516 -3.135 1.00 85.25 103 GLU A N 1
ATOM 736 C CA . GLU A 1 103 ? -3.665 -12.750 -2.116 1.00 85.25 103 GLU A CA 1
ATOM 737 C C . GLU A 1 103 ? -3.132 -12.457 -0.716 1.00 85.25 103 GLU A C 1
ATOM 739 O O . GLU A 1 103 ? -3.850 -11.919 0.128 1.00 85.25 103 GLU A O 1
ATOM 744 N N . ASP A 1 104 ? -1.863 -12.767 -0.468 1.00 84.12 104 ASP A N 1
ATOM 745 C CA . ASP A 1 104 ? -1.229 -12.497 0.815 1.00 84.12 104 ASP A CA 1
ATOM 746 C C . ASP A 1 104 ? -0.984 -11.002 1.036 1.00 84.12 104 ASP A C 1
ATOM 748 O O . ASP A 1 104 ? -1.147 -10.529 2.164 1.00 84.12 104 ASP A O 1
ATOM 752 N N . VAL A 1 105 ? -0.721 -10.221 -0.020 1.00 85.06 105 VAL A N 1
ATOM 753 C CA . VAL A 1 105 ? -0.743 -8.745 0.039 1.00 85.06 105 VAL A CA 1
ATOM 754 C C . VAL A 1 105 ? -2.126 -8.251 0.467 1.00 85.06 105 VAL A C 1
ATOM 756 O O . VAL A 1 105 ? -2.231 -7.440 1.390 1.00 85.06 105 VAL A O 1
ATOM 759 N N . VAL A 1 106 ? -3.194 -8.763 -0.158 1.00 86.00 106 VAL A N 1
ATOM 760 C CA . VAL A 1 106 ? -4.583 -8.398 0.173 1.00 86.00 106 VAL A CA 1
ATOM 761 C C . VAL A 1 106 ? -4.893 -8.728 1.636 1.00 86.00 106 VAL A C 1
ATOM 763 O O . VAL A 1 106 ? -5.337 -7.861 2.392 1.00 86.00 106 VAL A O 1
ATOM 766 N N . LYS A 1 107 ? -4.625 -9.965 2.069 1.00 84.56 107 LYS A N 1
ATOM 767 C CA . LYS A 1 107 ? -4.851 -10.411 3.455 1.00 84.56 107 LYS A CA 1
ATOM 768 C C . LYS A 1 107 ? -4.044 -9.573 4.440 1.00 84.56 107 LYS A C 1
ATOM 770 O O . LYS A 1 107 ? -4.565 -9.171 5.479 1.00 84.56 107 LYS A O 1
ATOM 775 N N . SER A 1 108 ? -2.792 -9.278 4.108 1.00 83.44 108 SER A N 1
ATOM 776 C CA . SER A 1 108 ? -1.898 -8.493 4.952 1.00 83.44 108 SER A CA 1
ATOM 777 C C . SER A 1 108 ? -2.361 -7.055 5.114 1.00 83.44 108 SER A C 1
ATOM 779 O O . SER A 1 108 ? -2.402 -6.573 6.243 1.00 83.44 108 SER A O 1
ATOM 781 N N . LYS A 1 109 ? -2.784 -6.399 4.026 1.00 86.50 109 LYS A N 1
ATOM 782 C CA . LYS A 1 109 ? -3.404 -5.070 4.067 1.00 86.50 109 LYS A CA 1
ATOM 783 C C . LYS A 1 109 ? -4.543 -5.045 5.091 1.00 86.50 109 LYS A C 1
ATOM 785 O O . LYS A 1 109 ? -4.544 -4.214 5.995 1.00 86.50 109 LYS A O 1
ATOM 790 N N . PHE A 1 110 ? -5.466 -6.005 5.004 1.00 83.94 110 PHE A N 1
ATOM 791 C CA . PHE A 1 110 ? -6.603 -6.080 5.921 1.00 83.94 110 PHE A CA 1
ATOM 792 C C . PHE A 1 110 ? -6.210 -6.427 7.358 1.00 83.94 110 PHE A C 1
ATOM 794 O O . PHE A 1 110 ? -6.751 -5.837 8.290 1.00 83.94 110 PHE A O 1
ATOM 801 N N . ARG A 1 111 ? -5.263 -7.351 7.554 1.00 82.88 111 ARG A N 1
ATOM 802 C CA . ARG A 1 111 ? -4.774 -7.740 8.884 1.00 82.88 111 ARG A CA 1
ATOM 803 C C . ARG A 1 111 ? -4.078 -6.583 9.601 1.00 82.88 111 ARG A C 1
ATOM 805 O O . ARG A 1 111 ? -4.193 -6.474 10.815 1.00 82.88 111 ARG A O 1
ATOM 812 N N . MET A 1 112 ? -3.379 -5.729 8.854 1.00 83.25 112 MET A N 1
ATOM 813 C CA . MET A 1 112 ? -2.715 -4.533 9.382 1.00 83.25 112 MET A CA 1
ATOM 814 C C . MET A 1 112 ? -3.666 -3.339 9.544 1.00 83.25 112 MET A C 1
ATOM 816 O O . MET A 1 112 ? -3.235 -2.287 10.004 1.00 83.25 112 MET A O 1
ATOM 820 N N . GLY A 1 113 ? -4.941 -3.485 9.165 1.00 82.62 113 GLY A N 1
ATOM 821 C CA . GLY A 1 113 ? -5.916 -2.397 9.200 1.00 82.62 113 GLY A CA 1
ATOM 822 C C . GLY A 1 113 ? -5.622 -1.277 8.203 1.00 82.62 113 GLY A C 1
ATOM 823 O O . GLY A 1 113 ? -6.114 -0.178 8.405 1.00 82.62 113 GLY A O 1
ATOM 82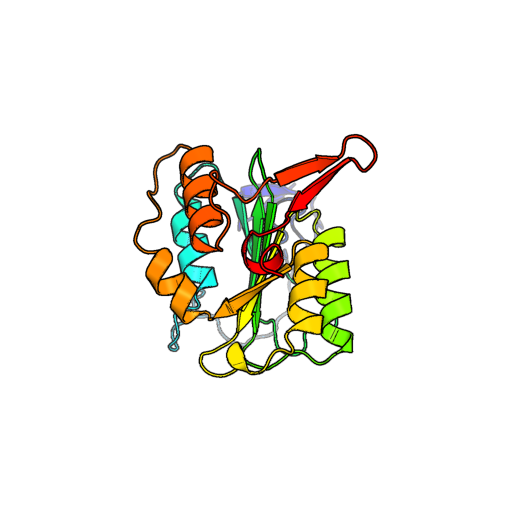4 N N . ALA A 1 114 ? -4.826 -1.548 7.161 1.00 84.94 114 ALA A N 1
ATOM 825 C CA . ALA A 1 114 ? -4.440 -0.558 6.167 1.00 84.94 114 ALA A CA 1
ATOM 826 C C . ALA A 1 114 ? -5.585 -0.270 5.182 1.00 84.94 114 ALA A C 1
ATOM 828 O O . ALA A 1 114 ? -6.197 -1.196 4.641 1.00 84.94 114 ALA A O 1
ATOM 829 N N . ASP A 1 115 ? -5.833 1.002 4.882 1.00 84.50 115 ASP A N 1
ATOM 830 C CA . ASP A 1 115 ? -6.812 1.438 3.876 1.00 84.50 115 ASP A CA 1
ATOM 831 C C . ASP A 1 115 ? -6.280 1.267 2.457 1.00 84.50 115 ASP A C 1
ATOM 833 O O . ASP A 1 115 ? -7.021 0.931 1.526 1.00 84.50 115 ASP A O 1
ATOM 837 N N . VAL A 1 116 ? -4.968 1.432 2.305 1.00 87.94 116 VAL A N 1
ATOM 838 C CA . VAL A 1 116 ? -4.241 1.327 1.040 1.00 87.94 116 VAL A CA 1
ATOM 839 C C . VAL A 1 116 ? -3.049 0.410 1.232 1.00 87.94 116 VAL A C 1
ATOM 841 O O . VAL A 1 116 ? -2.384 0.473 2.263 1.00 87.94 116 VAL A O 1
ATOM 844 N N . ALA A 1 117 ? -2.742 -0.413 0.235 1.00 89.62 117 ALA A N 1
ATOM 845 C CA . ALA A 1 117 ? -1.414 -1.000 0.135 1.00 89.62 117 ALA A CA 1
ATOM 846 C C . ALA A 1 117 ? -0.701 -0.518 -1.128 1.00 89.62 117 ALA A C 1
ATOM 848 O O . ALA A 1 117 ? -1.323 -0.350 -2.173 1.00 89.62 117 ALA A O 1
ATOM 849 N N . VAL A 1 118 ? 0.603 -0.293 -1.030 1.00 90.50 118 VAL A N 1
ATOM 850 C CA . VAL A 1 118 ? 1.461 0.130 -2.135 1.00 90.50 118 VAL A CA 1
ATOM 851 C C . VAL A 1 118 ? 2.561 -0.906 -2.283 1.00 90.50 118 VAL A C 1
ATOM 853 O O . VAL A 1 118 ? 3.369 -1.085 -1.376 1.00 90.50 118 VAL A O 1
ATOM 856 N N . VAL A 1 119 ? 2.579 -1.599 -3.415 1.00 89.94 119 VAL A N 1
ATOM 857 C CA . VAL A 1 119 ? 3.631 -2.550 -3.769 1.00 89.94 119 VAL A CA 1
ATOM 858 C C . VAL A 1 119 ? 4.610 -1.848 -4.701 1.00 89.94 119 VAL A C 1
ATOM 860 O O . VAL A 1 119 ? 4.254 -1.456 -5.816 1.00 89.94 119 VAL A O 1
ATOM 863 N N . LEU A 1 120 ? 5.831 -1.665 -4.210 1.00 88.88 120 LEU A N 1
ATOM 864 C CA . LEU A 1 120 ? 6.949 -1.076 -4.928 1.00 88.88 120 LEU A CA 1
ATOM 865 C C . LEU A 1 120 ? 7.748 -2.192 -5.586 1.00 88.88 120 LEU A C 1
ATOM 867 O O . LEU A 1 120 ? 8.253 -3.084 -4.906 1.00 88.88 120 LEU A O 1
ATOM 871 N N . LEU A 1 121 ? 7.825 -2.124 -6.910 1.00 86.50 121 LEU A N 1
ATOM 872 C CA . LEU A 1 121 ? 8.603 -3.029 -7.743 1.00 86.50 121 LEU A CA 1
ATOM 873 C C . LEU A 1 121 ? 9.828 -2.300 -8.286 1.00 86.50 121 LEU A C 1
ATOM 875 O O . LEU A 1 121 ? 9.742 -1.115 -8.615 1.00 86.50 121 LEU A O 1
ATOM 879 N N . ASP A 1 122 ? 10.930 -3.021 -8.456 1.00 82.00 122 ASP A N 1
ATOM 880 C CA . ASP A 1 122 ? 12.112 -2.475 -9.116 1.00 82.00 122 ASP A CA 1
ATOM 881 C C . ASP A 1 122 ? 11.866 -2.128 -10.589 1.00 82.00 122 ASP A C 1
ATOM 883 O O . ASP A 1 122 ? 10.952 -2.634 -11.263 1.00 82.00 122 ASP A O 1
ATOM 887 N N . ALA A 1 123 ? 12.711 -1.228 -11.095 1.00 67.88 123 ALA A N 1
ATOM 888 C CA . ALA A 1 123 ? 12.652 -0.749 -12.463 1.00 67.88 123 ALA A CA 1
ATOM 889 C C . ALA A 1 123 ? 12.752 -1.918 -13.459 1.00 67.88 123 ALA A C 1
ATOM 891 O O . ALA A 1 123 ? 13.746 -2.634 -13.513 1.00 67.88 123 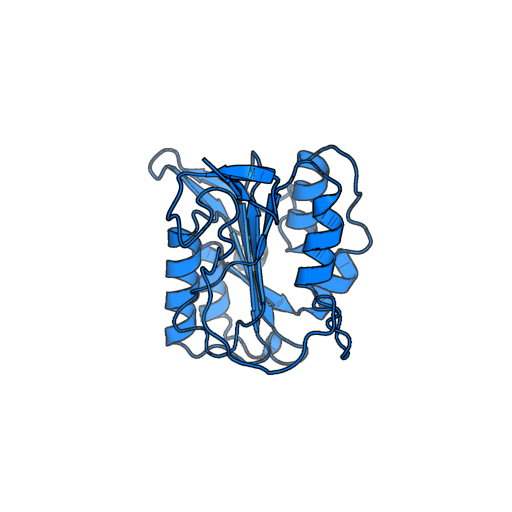ALA A O 1
ATOM 892 N N . GLY A 1 124 ? 11.692 -2.108 -14.249 1.00 67.81 124 GLY A N 1
ATOM 893 C CA . GLY A 1 124 ? 11.566 -3.194 -15.231 1.00 67.81 124 GLY A CA 1
ATOM 894 C C . GLY A 1 124 ? 10.495 -4.235 -14.894 1.00 67.81 124 GLY A C 1
ATOM 895 O O . GLY A 1 124 ? 9.983 -4.886 -15.801 1.00 67.81 124 GLY A O 1
ATOM 896 N N . LEU A 1 125 ? 10.073 -4.345 -13.630 1.00 70.25 125 LEU A N 1
ATOM 897 C CA . LEU A 1 125 ? 9.056 -5.321 -13.211 1.00 70.25 125 LEU A CA 1
ATOM 898 C C . LEU A 1 125 ? 7.627 -4.764 -13.273 1.00 70.25 125 LEU A C 1
ATOM 900 O O . LEU A 1 125 ? 6.680 -5.500 -13.552 1.00 70.25 125 LEU A O 1
ATOM 904 N N . SER A 1 126 ? 7.455 -3.454 -13.079 1.00 63.97 126 SER A N 1
ATOM 905 C CA . SER A 1 126 ? 6.136 -2.804 -13.034 1.00 63.97 126 SER A CA 1
ATOM 906 C C . SER A 1 126 ? 5.358 -2.852 -14.357 1.00 63.97 126 SER A C 1
ATOM 908 O O . SER A 1 126 ? 4.125 -2.852 -14.343 1.00 63.97 126 SER A O 1
ATOM 910 N N . GLY A 1 127 ? 6.058 -2.924 -15.494 1.00 65.31 127 GLY A N 1
ATOM 911 C CA . GLY A 1 127 ? 5.462 -3.061 -16.827 1.00 65.31 127 GLY A CA 1
ATOM 912 C C . GLY A 1 127 ? 5.022 -4.486 -17.180 1.00 65.31 127 GLY A C 1
ATOM 913 O O . GLY A 1 127 ? 4.271 -4.664 -18.132 1.00 65.31 127 GLY A O 1
ATOM 914 N N . SER A 1 128 ? 5.460 -5.485 -16.409 1.00 68.81 128 SER A N 1
ATOM 915 C CA . SER A 1 128 ? 5.165 -6.906 -16.642 1.00 68.81 128 SER A CA 1
ATOM 916 C C . SER A 1 128 ? 3.851 -7.360 -15.981 1.00 68.81 128 SER A C 1
ATOM 918 O O . SER A 1 128 ? 3.387 -8.479 -16.184 1.00 68.81 128 SER A O 1
ATOM 920 N N . LEU A 1 129 ? 3.215 -6.493 -15.185 1.00 78.38 129 LEU A N 1
ATOM 921 C CA . LEU A 1 129 ? 1.959 -6.816 -14.514 1.00 78.38 129 LEU A CA 1
ATOM 922 C C . LEU A 1 129 ? 0.778 -6.766 -15.494 1.00 78.38 129 LEU A C 1
ATOM 924 O O . LEU A 1 129 ? 0.482 -5.715 -16.068 1.00 78.38 129 LEU A O 1
ATOM 928 N N . GLU A 1 130 ? 0.054 -7.879 -15.622 1.00 81.94 130 GLU A N 1
ATOM 929 C CA . GLU A 1 130 ? -1.136 -7.965 -16.469 1.00 81.94 130 GLU A CA 1
ATOM 930 C C . GLU A 1 130 ? -2.177 -6.894 -16.106 1.00 81.94 130 GLU A C 1
ATOM 932 O O . GLU A 1 130 ? -2.512 -6.684 -14.935 1.00 81.94 130 GLU A O 1
ATOM 937 N N . THR A 1 131 ? -2.754 -6.236 -17.117 1.00 80.88 131 THR A N 1
ATOM 938 C CA . THR A 1 131 ? -3.741 -5.159 -16.924 1.00 80.88 131 THR A CA 1
ATOM 939 C C . THR A 1 131 ? -4.950 -5.616 -16.100 1.00 80.88 131 THR A C 1
ATOM 941 O O . THR A 1 131 ? -5.458 -4.855 -15.275 1.00 80.88 131 THR A O 1
ATOM 944 N N . GLY A 1 132 ? -5.388 -6.869 -16.278 1.00 80.25 132 GLY A N 1
ATOM 945 C CA . GLY A 1 132 ? -6.490 -7.461 -15.514 1.00 80.25 132 GLY A CA 1
ATOM 946 C C . GLY A 1 132 ? -6.168 -7.599 -14.025 1.00 80.25 132 GLY A C 1
ATOM 947 O O . GLY A 1 132 ? -6.953 -7.161 -13.182 1.00 80.25 132 GLY A O 1
ATOM 948 N N . LEU A 1 133 ? -4.980 -8.121 -13.706 1.00 81.81 133 LEU A N 1
ATOM 949 C CA . LEU A 1 133 ? -4.499 -8.245 -12.331 1.00 81.81 133 LEU A CA 1
ATOM 950 C C . LEU A 1 133 ? -4.323 -6.867 -11.685 1.00 81.81 133 LEU A C 1
ATOM 952 O O . LEU A 1 133 ? -4.786 -6.641 -10.569 1.00 81.81 133 LEU A O 1
ATOM 956 N N . ARG A 1 134 ? -3.753 -5.901 -12.412 1.00 81.44 134 ARG A N 1
ATOM 957 C CA . ARG A 1 134 ? -3.610 -4.517 -11.939 1.00 81.44 134 ARG A CA 1
ATOM 958 C C . ARG A 1 134 ? -4.959 -3.877 -11.599 1.00 81.44 134 ARG A C 1
ATOM 960 O O . ARG A 1 134 ? -5.085 -3.227 -10.563 1.00 81.44 134 ARG A O 1
ATOM 967 N N . ALA A 1 135 ? -5.980 -4.090 -12.430 1.00 77.94 135 ALA A N 1
ATOM 968 C CA . ALA A 1 135 ? -7.332 -3.601 -12.168 1.00 77.94 135 ALA A CA 1
ATOM 969 C C . ALA A 1 135 ? -7.988 -4.303 -10.966 1.00 77.94 135 ALA A C 1
ATOM 971 O O . ALA A 1 135 ? -8.705 -3.663 -10.197 1.00 77.94 135 ALA A O 1
ATOM 972 N N . GLN A 1 136 ? -7.750 -5.605 -10.783 1.00 80.81 136 GLN A N 1
ATOM 973 C CA . GLN A 1 136 ? -8.241 -6.355 -9.625 1.00 80.81 136 GLN A CA 1
ATOM 974 C C . GLN A 1 136 ? -7.603 -5.862 -8.320 1.00 80.81 136 GLN A C 1
ATOM 976 O O . GLN A 1 136 ? -8.318 -5.586 -7.361 1.00 80.81 136 GLN A O 1
ATOM 981 N N . LEU A 1 137 ? -6.283 -5.677 -8.308 1.00 84.19 137 LEU A N 1
ATOM 982 C CA . LEU A 1 137 ? -5.544 -5.135 -7.167 1.00 84.19 137 LEU A CA 1
ATOM 983 C C . LEU A 1 137 ? -6.026 -3.727 -6.801 1.00 84.19 137 LEU A C 1
ATOM 985 O O . LEU A 1 137 ? -6.290 -3.450 -5.630 1.00 84.19 137 LEU A O 1
ATOM 989 N N . ALA A 1 138 ? -6.252 -2.871 -7.800 1.00 82.00 138 ALA A N 1
ATOM 990 C CA . ALA A 1 138 ? -6.773 -1.528 -7.576 1.00 82.00 138 ALA A CA 1
ATOM 991 C C . ALA A 1 138 ? -8.156 -1.534 -6.898 1.00 82.00 138 ALA A C 1
ATOM 993 O O . ALA A 1 138 ? -8.387 -0.735 -5.995 1.00 82.00 138 ALA A O 1
ATOM 994 N N . LYS A 1 139 ? -9.053 -2.472 -7.249 1.00 81.31 139 LYS A N 1
ATOM 995 C CA . LYS A 1 139 ? -10.356 -2.636 -6.565 1.00 81.31 139 LYS A CA 1
ATOM 996 C C . LYS A 1 139 ? -10.208 -3.023 -5.094 1.00 81.31 139 LYS A C 1
ATOM 998 O O . LYS A 1 139 ? -11.060 -2.678 -4.282 1.00 81.31 139 LYS A O 1
ATOM 1003 N N . SER A 1 140 ? -9.129 -3.716 -4.745 1.00 81.31 140 SER A N 1
ATOM 1004 C CA . SER A 1 140 ? -8.775 -4.042 -3.362 1.00 81.31 140 SER A CA 1
ATOM 1005 C C . SER A 1 140 ? -7.978 -2.928 -2.671 1.00 81.31 140 SER A C 1
ATOM 1007 O O . SER A 1 140 ? -7.478 -3.138 -1.567 1.00 81.31 140 SER A O 1
ATOM 1009 N N . GLY A 1 141 ? -7.847 -1.742 -3.276 1.00 83.31 141 GLY A N 1
ATOM 1010 C CA . GLY A 1 141 ? -7.055 -0.628 -2.748 1.00 83.31 141 GLY A CA 1
ATOM 1011 C C . GLY A 1 141 ? -5.560 -0.942 -2.677 1.00 83.31 141 GLY A C 1
ATOM 1012 O O . GLY A 1 141 ? -4.892 -0.509 -1.740 1.00 83.31 141 GLY A O 1
ATOM 1013 N N . ILE A 1 142 ? -5.058 -1.747 -3.615 1.00 87.00 142 ILE A N 1
ATOM 1014 C CA . ILE A 1 142 ? -3.637 -2.048 -3.782 1.00 87.00 142 ILE A CA 1
ATOM 1015 C C . ILE A 1 142 ? -3.141 -1.315 -5.024 1.00 87.00 142 ILE A C 1
ATOM 1017 O O . ILE A 1 142 ? -3.683 -1.479 -6.118 1.00 87.00 142 ILE A O 1
ATOM 1021 N N . VAL A 1 143 ? -2.090 -0.523 -4.860 1.00 88.44 143 VAL A N 1
ATOM 1022 C CA . VAL A 1 143 ? -1.422 0.191 -5.943 1.00 88.44 143 VAL A CA 1
ATOM 1023 C C . VAL A 1 143 ? -0.073 -0.458 -6.196 1.00 88.44 143 VAL A C 1
ATOM 1025 O O . VAL A 1 143 ? 0.698 -0.664 -5.267 1.00 88.44 143 VAL A O 1
ATOM 1028 N N . VAL A 1 144 ? 0.221 -0.762 -7.456 1.00 88.12 144 VAL A N 1
ATOM 1029 C CA . VAL A 1 144 ? 1.533 -1.266 -7.875 1.00 88.12 144 VAL A CA 1
ATOM 1030 C C . VAL A 1 144 ? 2.240 -0.179 -8.672 1.00 88.12 144 VAL A C 1
ATOM 1032 O O . VAL A 1 144 ? 1.664 0.361 -9.624 1.00 88.12 144 VAL A O 1
ATOM 1035 N N . MET A 1 145 ? 3.470 0.153 -8.289 1.00 87.56 145 MET A N 1
ATOM 1036 C CA . MET A 1 145 ? 4.283 1.163 -8.970 1.00 87.56 145 MET A CA 1
ATOM 1037 C C . MET A 1 145 ? 5.775 0.870 -8.873 1.00 87.56 145 MET A C 1
ATOM 1039 O O . MET A 1 145 ? 6.202 -0.005 -8.125 1.00 87.56 145 MET A O 1
ATOM 1043 N N . ASN A 1 146 ? 6.555 1.599 -9.666 1.00 87.19 146 ASN A N 1
ATOM 1044 C CA . ASN A 1 146 ? 8.004 1.528 -9.620 1.00 87.19 146 ASN A CA 1
ATOM 1045 C C . ASN A 1 146 ? 8.525 2.252 -8.369 1.00 87.19 146 ASN A C 1
ATOM 1047 O O . ASN A 1 146 ? 8.068 3.354 -8.052 1.00 87.19 146 ASN A O 1
ATOM 1051 N N . SER A 1 147 ? 9.485 1.642 -7.678 1.00 84.94 147 SER A N 1
ATOM 1052 C CA . SER A 1 147 ? 10.203 2.255 -6.561 1.00 84.94 147 SER A CA 1
ATOM 1053 C C . SER A 1 147 ? 10.840 3.595 -6.971 1.00 84.94 147 SER A C 1
ATOM 1055 O O . SER A 1 147 ? 10.713 4.581 -6.242 1.00 84.94 147 SER A O 1
ATOM 1057 N N . ALA A 1 148 ? 11.413 3.683 -8.176 1.00 83.50 148 ALA A N 1
ATOM 1058 C CA . ALA A 1 148 ? 12.018 4.902 -8.719 1.00 83.50 148 ALA A CA 1
ATOM 1059 C C . ALA A 1 148 ? 11.005 6.048 -8.914 1.00 83.50 148 ALA A C 1
ATOM 1061 O O . ALA A 1 148 ? 11.275 7.171 -8.487 1.00 83.50 148 ALA A O 1
ATOM 1062 N N . ASP A 1 149 ? 9.816 5.759 -9.462 1.00 83.94 149 ASP A N 1
ATOM 1063 C CA . ASP A 1 149 ? 8.759 6.766 -9.670 1.00 83.94 149 ASP A CA 1
ATOM 1064 C C . ASP A 1 149 ? 8.325 7.394 -8.341 1.00 83.94 149 ASP A C 1
ATOM 1066 O O . ASP A 1 149 ? 7.981 8.576 -8.266 1.00 83.94 149 ASP A O 1
ATOM 1070 N N . LEU A 1 150 ? 8.306 6.587 -7.276 1.00 83.88 150 LEU A N 1
ATOM 1071 C CA . LEU A 1 150 ? 7.948 7.066 -5.953 1.00 83.88 150 LEU A CA 1
ATOM 1072 C C . LEU A 1 150 ? 9.069 7.937 -5.368 1.00 83.88 150 LEU A C 1
ATOM 1074 O O . LEU A 1 150 ? 8.781 8.998 -4.813 1.00 83.88 150 LEU A O 1
ATOM 1078 N N . VAL A 1 151 ? 10.338 7.548 -5.543 1.00 82.31 151 VAL A N 1
ATOM 1079 C CA . VAL A 1 151 ? 11.495 8.355 -5.115 1.00 82.31 151 VAL A CA 1
ATOM 1080 C C . VAL A 1 151 ? 11.491 9.731 -5.759 1.00 82.31 151 VAL A C 1
ATOM 1082 O O . VAL A 1 151 ? 11.786 10.688 -5.061 1.00 82.31 151 VAL A O 1
ATOM 1085 N N . GLU A 1 152 ? 11.137 9.866 -7.037 1.00 80.75 152 GLU A N 1
ATOM 1086 C CA . GLU A 1 152 ? 11.084 11.175 -7.706 1.00 80.75 152 GLU A CA 1
ATOM 1087 C C . GLU A 1 152 ? 9.964 12.081 -7.175 1.00 80.75 152 GLU A C 1
ATOM 1089 O O . GLU A 1 152 ? 10.088 13.307 -7.186 1.00 80.75 152 GLU A O 1
ATOM 1094 N N . LYS A 1 153 ? 8.879 11.493 -6.660 1.00 79.00 153 LYS A N 1
ATOM 1095 C CA . LYS A 1 153 ? 7.729 12.234 -6.118 1.00 79.00 153 LYS A CA 1
ATOM 1096 C C . LYS A 1 153 ? 7.876 12.592 -4.635 1.00 79.00 153 LYS A C 1
ATOM 1098 O O . LYS A 1 153 ? 7.262 13.556 -4.182 1.00 79.00 153 LYS A O 1
ATOM 1103 N N . ILE A 1 154 ? 8.701 11.854 -3.890 1.00 71.69 154 ILE A N 1
ATOM 1104 C CA . ILE A 1 154 ? 8.965 12.044 -2.454 1.00 71.69 154 ILE A CA 1
ATOM 1105 C C . ILE A 1 154 ? 9.802 13.276 -2.051 1.00 71.69 154 ILE A C 1
ATOM 1107 O O . ILE A 1 154 ? 9.525 13.784 -0.965 1.00 71.69 154 ILE A O 1
ATOM 1111 N N . PRO A 1 155 ? 10.799 13.808 -2.798 1.00 62.00 155 PRO A N 1
ATOM 1112 C CA . PRO A 1 155 ? 11.642 14.915 -2.321 1.00 62.00 155 PRO A CA 1
ATOM 1113 C C . PRO A 1 155 ? 10.861 16.187 -1.970 1.00 62.00 155 PRO A C 1
ATOM 1115 O O . PRO A 1 155 ? 11.396 17.061 -1.297 1.00 62.00 155 PRO A O 1
ATOM 1118 N N . ASN A 1 156 ? 9.594 16.267 -2.381 1.00 59.53 156 ASN A N 1
ATOM 1119 C CA . ASN A 1 156 ? 8.678 17.359 -2.080 1.00 59.53 156 ASN A CA 1
ATOM 1120 C C . ASN A 1 156 ? 7.731 17.078 -0.894 1.00 59.53 156 ASN A C 1
ATOM 1122 O O . ASN A 1 156 ? 6.806 17.866 -0.685 1.00 59.53 156 ASN A O 1
ATOM 1126 N N . LEU A 1 157 ? 7.916 15.984 -0.133 1.00 67.62 157 LEU A N 1
ATOM 1127 C CA . LEU A 1 157 ? 7.189 15.765 1.122 1.00 67.62 157 LEU A CA 1
ATOM 1128 C C . LEU A 1 157 ? 7.578 16.881 2.096 1.00 67.62 157 LEU A C 1
ATOM 1130 O O . LEU A 1 157 ? 8.665 16.894 2.672 1.00 67.62 157 LEU A O 1
ATOM 1134 N N . ASN A 1 158 ? 6.684 17.851 2.231 1.00 60.84 158 ASN A N 1
ATOM 1135 C CA . ASN A 1 158 ? 6.807 18.959 3.144 1.00 60.84 158 ASN A CA 1
ATOM 1136 C C . ASN A 1 158 ? 6.727 18.377 4.552 1.00 60.84 158 ASN A C 1
ATOM 1138 O O . ASN A 1 158 ? 5.690 17.868 4.966 1.00 60.84 158 ASN A O 1
ATOM 1142 N N . THR A 1 159 ? 7.835 18.424 5.285 1.00 62.69 159 THR 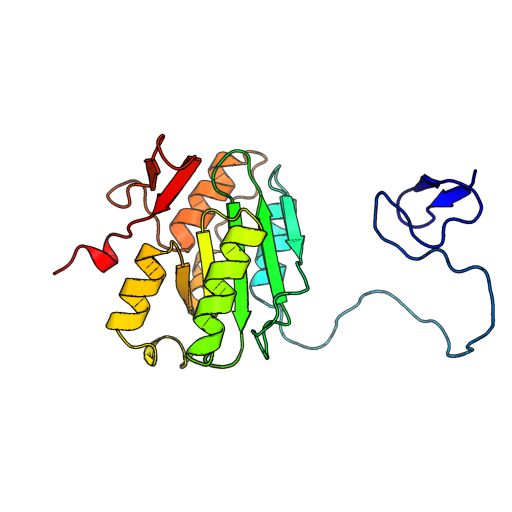A N 1
ATOM 1143 C CA . THR A 1 159 ? 7.917 17.933 6.664 1.00 62.69 159 THR A CA 1
ATOM 1144 C C . THR A 1 159 ? 7.330 18.964 7.626 1.00 62.69 159 THR A C 1
ATOM 1146 O O . THR A 1 159 ? 7.971 19.331 8.609 1.00 62.69 159 THR A O 1
ATOM 1149 N N . SER A 1 160 ? 6.164 19.517 7.288 1.00 64.56 160 SER A N 1
ATOM 1150 C CA . SER A 1 160 ? 5.389 20.325 8.220 1.00 64.56 160 SER A CA 1
ATOM 1151 C C . SER A 1 160 ? 4.853 19.428 9.332 1.00 64.56 160 SER A C 1
ATOM 1153 O O . SER A 1 160 ? 4.554 18.260 9.087 1.00 64.56 160 SER A O 1
ATOM 1155 N N . ASP A 1 161 ? 4.639 19.984 10.522 1.00 64.94 161 ASP A N 1
ATOM 1156 C CA . ASP A 1 161 ? 3.989 19.270 11.631 1.00 64.94 161 ASP A CA 1
ATOM 1157 C C . ASP A 1 161 ? 2.530 18.857 11.329 1.00 64.94 161 ASP A C 1
ATOM 1159 O O . ASP A 1 161 ? 1.940 18.074 12.077 1.00 64.94 161 ASP A O 1
ATOM 1163 N N . ASP A 1 162 ? 1.949 19.367 10.235 1.00 80.56 162 ASP A N 1
ATOM 1164 C CA . ASP A 1 162 ? 0.604 19.028 9.773 1.00 80.56 162 ASP A CA 1
ATOM 1165 C C . ASP A 1 162 ? 0.562 17.653 9.086 1.00 80.56 162 ASP A C 1
ATOM 1167 O O . ASP A 1 162 ? 0.955 17.479 7.928 1.00 80.56 162 ASP A O 1
ATOM 1171 N N . GLU A 1 163 ? 0.021 16.681 9.819 1.00 80.81 163 GLU A N 1
ATOM 1172 C CA . GLU A 1 163 ? -0.270 15.322 9.366 1.00 80.81 163 GLU A CA 1
ATOM 1173 C C . GLU A 1 163 ? -1.054 15.284 8.046 1.00 80.81 163 GLU A C 1
ATOM 1175 O O . GLU A 1 163 ? -0.774 14.467 7.166 1.00 80.81 163 GLU A O 1
ATOM 1180 N N . THR A 1 164 ? -2.025 16.188 7.890 1.00 81.19 164 THR A N 1
ATOM 1181 C CA . THR A 1 164 ? -2.939 16.211 6.743 1.00 81.19 164 THR A CA 1
ATOM 1182 C C . THR A 1 164 ? -2.181 16.554 5.471 1.00 81.19 164 THR A C 1
ATOM 1184 O O . THR A 1 164 ? -2.371 15.903 4.443 1.00 81.19 164 THR A O 1
ATOM 1187 N N . ALA A 1 165 ? -1.282 17.538 5.543 1.00 81.69 165 ALA A N 1
ATOM 1188 C CA . ALA A 1 165 ? -0.456 17.955 4.418 1.00 81.69 165 ALA A CA 1
ATOM 1189 C C . ALA A 1 165 ? 0.498 16.834 3.979 1.00 81.69 165 ALA A C 1
ATOM 1191 O O . ALA A 1 165 ? 0.576 16.523 2.787 1.00 81.69 165 ALA A O 1
ATOM 1192 N N . VAL A 1 166 ? 1.158 16.177 4.940 1.00 82.50 166 VAL A N 1
ATOM 1193 C CA . VAL A 1 166 ? 2.057 15.041 4.678 1.00 82.50 166 VAL A CA 1
ATOM 1194 C C . VAL A 1 166 ? 1.299 13.897 4.008 1.00 82.50 166 VAL A C 1
ATOM 1196 O O . VAL A 1 166 ? 1.726 13.387 2.969 1.00 82.50 166 VAL A O 1
ATOM 1199 N N . MET A 1 167 ? 0.142 13.520 4.554 1.00 83.06 167 MET A N 1
ATOM 1200 C CA . MET A 1 167 ? -0.672 12.442 3.996 1.00 83.06 167 MET A CA 1
ATOM 1201 C C . MET A 1 167 ? -1.243 12.800 2.624 1.00 83.06 167 MET A C 1
ATOM 1203 O O . MET A 1 167 ? -1.257 11.951 1.737 1.00 83.06 167 MET A O 1
ATOM 1207 N N . GLN A 1 168 ? -1.654 14.048 2.395 1.00 80.62 168 GLN A N 1
ATOM 1208 C CA . GLN A 1 168 ? -2.145 14.493 1.091 1.00 80.62 168 GLN A CA 1
ATOM 1209 C C . GLN A 1 168 ? -1.055 14.417 0.016 1.00 80.62 168 GLN A C 1
ATOM 1211 O O . GLN A 1 168 ? -1.318 13.950 -1.093 1.00 80.62 168 GLN A O 1
ATOM 1216 N N . GLN A 1 169 ? 0.171 14.832 0.335 1.00 82.00 169 GLN A N 1
ATOM 1217 C CA . GLN A 1 169 ? 1.299 14.719 -0.587 1.00 82.00 169 GLN A CA 1
ATOM 1218 C C . GLN A 1 169 ? 1.683 13.262 -0.843 1.00 82.00 169 GLN A C 1
ATOM 1220 O O . GLN A 1 169 ? 1.969 12.898 -1.982 1.00 82.00 169 GLN A O 1
ATOM 1225 N N . LEU A 1 170 ? 1.639 12.415 0.188 1.00 83.12 170 LEU A N 1
ATOM 1226 C CA . LEU A 1 170 ? 1.927 10.994 0.046 1.00 83.12 170 LEU A CA 1
ATOM 1227 C C . LEU A 1 170 ? 0.887 10.291 -0.832 1.00 83.12 170 LEU A C 1
ATOM 1229 O O . LEU A 1 170 ? 1.252 9.554 -1.745 1.00 83.12 170 LEU A O 1
ATOM 1233 N N . MET A 1 171 ? -0.397 10.576 -0.608 1.00 82.62 171 MET A N 1
ATOM 1234 C CA . MET A 1 171 ? -1.505 10.077 -1.424 1.00 82.62 171 MET A CA 1
ATOM 1235 C C . MET A 1 171 ? -1.381 10.552 -2.878 1.00 82.62 171 MET A C 1
ATOM 1237 O O . MET A 1 171 ? -1.509 9.745 -3.798 1.00 82.62 171 MET A O 1
ATOM 1241 N N . ALA A 1 172 ? -1.029 11.822 -3.099 1.00 82.12 172 ALA A N 1
ATOM 1242 C CA . ALA A 1 172 ? -0.769 12.353 -4.435 1.00 82.12 172 ALA A CA 1
ATOM 1243 C C . ALA A 1 172 ? 0.426 11.665 -5.115 1.00 82.12 172 ALA A C 1
ATOM 1245 O O . ALA A 1 172 ? 0.351 11.322 -6.297 1.00 82.12 172 ALA A O 1
ATOM 1246 N N . ALA A 1 173 ? 1.507 11.401 -4.373 1.00 83.69 173 ALA A N 1
ATOM 1247 C CA . ALA A 1 173 ? 2.688 10.712 -4.889 1.00 83.69 173 ALA A CA 1
ATOM 1248 C C . ALA A 1 173 ? 2.350 9.295 -5.381 1.00 83.69 173 ALA A C 1
ATOM 1250 O O . ALA A 1 173 ? 2.790 8.886 -6.462 1.00 83.69 173 ALA A O 1
ATOM 1251 N N . ILE A 1 174 ? 1.490 8.582 -4.648 1.00 83.69 174 ILE A N 1
ATOM 1252 C CA . ILE A 1 174 ? 1.032 7.241 -5.032 1.00 83.69 174 ILE A CA 1
ATOM 1253 C C . ILE A 1 174 ? -0.120 7.255 -6.058 1.00 83.69 174 ILE A C 1
ATOM 1255 O O . ILE A 1 174 ? -0.634 6.200 -6.427 1.00 83.69 174 ILE A O 1
ATOM 1259 N N . GLY A 1 175 ? -0.487 8.434 -6.573 1.00 76.56 175 GLY A N 1
ATOM 1260 C CA . GLY A 1 175 ? -1.431 8.594 -7.678 1.00 76.56 175 GLY A CA 1
ATOM 1261 C C . GLY A 1 175 ? -2.891 8.781 -7.272 1.00 76.56 175 GLY A C 1
ATOM 1262 O O . GLY A 1 175 ? -3.750 8.626 -8.131 1.00 76.56 175 GLY A O 1
ATOM 1263 N N . PHE A 1 176 ? -3.175 9.117 -6.011 1.00 72.62 176 PHE A N 1
ATOM 1264 C CA . PHE A 1 176 ? -4.499 9.555 -5.569 1.00 72.62 176 PHE A CA 1
ATOM 1265 C C . PHE A 1 176 ? -4.550 11.080 -5.517 1.00 72.62 176 PHE A C 1
ATOM 1267 O O . PHE A 1 176 ? -4.005 11.706 -4.607 1.00 72.62 176 PHE A O 1
ATOM 1274 N N . THR A 1 177 ? -5.216 11.695 -6.490 1.00 59.88 177 THR A N 1
ATOM 1275 C CA . THR A 1 177 ? -5.414 13.147 -6.536 1.00 59.88 177 THR A CA 1
ATOM 1276 C C . THR A 1 177 ? -6.879 13.489 -6.269 1.00 59.88 177 THR A C 1
ATOM 1278 O O . THR A 1 177 ? -7.800 12.880 -6.814 1.00 59.88 177 THR A O 1
ATOM 1281 N N . GLY A 1 178 ? -7.116 14.486 -5.413 1.00 50.59 178 GLY A N 1
ATOM 1282 C CA . GLY A 1 178 ? -8.455 14.840 -4.920 1.00 50.59 178 GLY A CA 1
ATOM 1283 C C . GLY A 1 178 ? -9.475 15.296 -5.978 1.00 50.59 178 GLY A C 1
ATOM 1284 O O . GLY A 1 178 ? -10.627 15.525 -5.624 1.00 50.59 178 GLY A O 1
ATOM 1285 N N . ASN A 1 179 ? -9.097 15.407 -7.258 1.00 43.81 179 ASN A N 1
ATOM 1286 C CA . ASN A 1 179 ? -9.966 15.905 -8.332 1.00 43.81 179 ASN A CA 1
ATOM 1287 C C . ASN A 1 179 ? -10.725 14.818 -9.119 1.00 43.81 179 ASN A C 1
ATOM 1289 O O . ASN A 1 179 ? -11.532 15.158 -9.981 1.00 43.81 179 ASN A O 1
ATOM 1293 N N . GLY A 1 180 ? -10.544 13.532 -8.806 1.00 43.25 180 GLY A N 1
ATOM 1294 C CA . GLY A 1 180 ? -11.231 12.443 -9.520 1.00 43.25 180 GLY A CA 1
ATOM 1295 C C . GLY A 1 180 ? -11.164 11.076 -8.836 1.00 43.25 180 GLY A C 1
ATOM 1296 O O . GLY A 1 180 ? -12.061 10.239 -9.027 1.00 43.25 180 GLY A O 1
ATOM 1297 N N . ASP A 1 181 ? -10.169 10.877 -7.971 1.00 47.91 181 ASP A N 1
ATOM 1298 C CA . ASP A 1 181 ? -9.997 9.683 -7.148 1.00 47.91 181 ASP A CA 1
ATOM 1299 C C . ASP A 1 181 ? -10.827 9.816 -5.871 1.00 47.91 181 ASP A C 1
ATOM 1301 O O . ASP A 1 181 ? -10.366 10.286 -4.830 1.00 47.91 181 ASP A O 1
ATOM 1305 N N . ARG A 1 182 ? -12.109 9.444 -5.938 1.00 44.31 182 ARG A N 1
ATOM 1306 C CA . ARG A 1 182 ? -12.942 9.421 -4.730 1.00 44.31 182 ARG A CA 1
ATOM 1307 C C . ARG A 1 182 ? -12.489 8.252 -3.861 1.00 44.31 182 ARG A C 1
ATOM 1309 O O . ARG A 1 182 ? -12.753 7.098 -4.190 1.00 44.31 182 ARG A O 1
ATOM 1316 N N . MET A 1 183 ? -11.872 8.569 -2.723 1.00 46.62 183 MET A N 1
ATOM 1317 C CA . MET A 1 183 ? -11.998 7.743 -1.523 1.00 46.62 183 MET A CA 1
ATOM 1318 C C . MET A 1 183 ? -13.495 7.667 -1.210 1.00 46.62 183 MET A C 1
ATOM 1320 O O . MET A 1 183 ? -14.077 8.632 -0.716 1.00 46.62 183 MET A O 1
ATOM 1324 N N . VAL A 1 184 ? -14.160 6.572 -1.571 1.00 42.16 184 VAL A N 1
ATOM 1325 C CA . VAL A 1 184 ? -15.557 6.379 -1.182 1.00 42.16 184 VAL A CA 1
ATOM 1326 C C . VAL A 1 184 ? -15.542 5.719 0.186 1.00 42.16 184 VAL A C 1
ATOM 1328 O O . VAL A 1 184 ? -15.154 4.560 0.332 1.00 42.16 184 VAL A O 1
ATOM 1331 N N . TYR A 1 185 ? -15.937 6.484 1.198 1.00 35.84 185 TYR A N 1
ATOM 1332 C CA . TYR A 1 185 ? -16.212 5.956 2.526 1.00 35.84 185 TYR A CA 1
ATOM 1333 C C . TYR A 1 185 ? -17.533 5.177 2.476 1.00 35.84 185 TYR A C 1
ATOM 1335 O O . TYR A 1 185 ? -18.589 5.761 2.228 1.00 35.84 185 TYR A O 1
ATOM 1343 N N . SER A 1 186 ? -17.475 3.858 2.666 1.00 37.78 186 SER A N 1
ATOM 1344 C CA . SER A 1 186 ? -18.665 3.005 2.753 1.00 37.78 186 SER A CA 1
ATOM 1345 C C . SER A 1 186 ? -19.022 2.794 4.225 1.00 37.78 186 SER A C 1
ATOM 1347 O O . SER A 1 186 ? -18.326 2.078 4.948 1.00 37.78 186 SER A O 1
ATOM 1349 N N . MET A 1 187 ? -20.114 3.419 4.684 1.00 30.78 187 MET A N 1
ATOM 1350 C CA . MET A 1 187 ? -20.596 3.285 6.071 1.00 30.78 187 MET A CA 1
ATOM 1351 C C . MET A 1 187 ? -21.108 1.877 6.399 1.00 30.78 187 MET A C 1
ATOM 1353 O O . MET A 1 187 ? -21.176 1.512 7.567 1.00 30.78 187 MET A O 1
ATOM 1357 N N . THR A 1 188 ? -21.442 1.071 5.391 1.00 40.03 188 THR A N 1
ATOM 1358 C CA . THR A 1 188 ? -21.884 -0.319 5.571 1.00 40.03 188 THR A CA 1
ATOM 1359 C C . THR A 1 188 ? -20.734 -1.293 5.837 1.00 40.03 188 THR A C 1
ATOM 1361 O O . THR A 1 188 ? -20.988 -2.383 6.336 1.00 40.03 188 THR A O 1
ATOM 1364 N N . GLU A 1 189 ? -19.483 -0.914 5.544 1.00 41.97 189 GLU A N 1
ATOM 1365 C CA . GLU A 1 189 ? -18.307 -1.798 5.670 1.00 41.97 189 GLU A CA 1
ATOM 1366 C C . GLU A 1 189 ? -17.192 -1.244 6.572 1.00 41.97 189 GLU A C 1
ATOM 1368 O O . GLU A 1 189 ? -16.187 -1.920 6.790 1.00 41.97 189 GLU A O 1
ATOM 1373 N N . THR A 1 190 ? -17.351 -0.051 7.161 1.00 37.66 190 THR A N 1
ATOM 1374 C CA . THR A 1 190 ? -16.325 0.580 8.026 1.00 37.66 190 THR A CA 1
ATOM 1375 C C . THR A 1 190 ? -14.955 0.731 7.339 1.00 37.66 190 THR A C 1
ATOM 1377 O O . THR A 1 190 ? -13.919 0.657 7.995 1.00 37.66 190 THR A O 1
ATOM 1380 N N . ARG A 1 191 ? -14.909 0.899 6.008 1.00 47.97 191 ARG A N 1
ATOM 1381 C CA . ARG A 1 191 ? -13.646 0.972 5.246 1.00 47.97 191 ARG A CA 1
ATOM 1382 C C . ARG A 1 191 ? -13.707 1.956 4.080 1.00 47.97 191 ARG A C 1
ATOM 1384 O O . ARG A 1 191 ? -14.757 2.165 3.467 1.00 47.97 191 ARG A O 1
ATOM 1391 N N . TYR A 1 192 ? -12.550 2.529 3.759 1.00 48.88 192 TYR A N 1
ATOM 1392 C CA . TYR A 1 192 ? -12.344 3.331 2.558 1.00 48.88 192 TYR A CA 1
ATOM 1393 C C . TYR A 1 192 ? -12.167 2.411 1.344 1.00 48.88 192 TYR A C 1
ATOM 1395 O O . TYR A 1 192 ? -11.290 1.548 1.327 1.00 48.88 192 TYR A O 1
ATOM 1403 N N . THR A 1 193 ? -12.987 2.600 0.308 1.00 50.62 193 THR A N 1
ATOM 1404 C CA . THR A 1 193 ? -12.748 1.994 -1.008 1.00 50.62 193 THR A CA 1
ATOM 1405 C C . THR A 1 193 ? -12.152 3.054 -1.922 1.00 50.62 193 THR A C 1
ATOM 1407 O O . THR A 1 193 ? -12.776 4.079 -2.200 1.00 50.62 193 THR A O 1
ATOM 1410 N N . LEU A 1 194 ? -10.925 2.814 -2.373 1.00 55.28 194 LEU A N 1
ATOM 1411 C CA . LEU A 1 194 ? -10.214 3.678 -3.307 1.00 55.28 194 LEU A CA 1
ATOM 1412 C C . LEU A 1 194 ? -10.408 3.174 -4.732 1.00 55.28 194 LEU A C 1
ATOM 1414 O O . LEU A 1 194 ? -10.047 2.042 -5.040 1.00 55.28 194 LEU A O 1
ATOM 1418 N N . ILE A 1 195 ? -10.954 4.022 -5.605 1.00 55.38 195 ILE A N 1
ATOM 1419 C CA . ILE A 1 195 ? -11.075 3.731 -7.038 1.00 55.38 195 ILE A CA 1
ATOM 1420 C C . ILE A 1 195 ? -10.250 4.773 -7.801 1.00 55.38 195 ILE A C 1
ATOM 1422 O O . ILE A 1 195 ? -10.745 5.889 -7.992 1.00 55.38 195 ILE A O 1
ATOM 1426 N N . PRO A 1 196 ? -9.017 4.438 -8.226 1.00 49.69 196 PRO A N 1
ATOM 1427 C CA . PRO A 1 196 ? -8.190 5.365 -8.986 1.00 49.69 196 PRO A CA 1
ATOM 1428 C C . PRO A 1 196 ? -8.755 5.612 -10.399 1.00 49.69 196 PRO A C 1
ATOM 1430 O O . PRO A 1 196 ? -9.325 4.718 -11.028 1.00 49.69 196 PRO A O 1
ATOM 1433 N N . GLU A 1 197 ? -8.573 6.817 -10.938 1.00 48.34 197 GLU A N 1
ATOM 1434 C CA . GLU A 1 197 ? -9.020 7.252 -12.266 1.00 48.34 197 GLU A CA 1
ATOM 1435 C C . GLU A 1 197 ? -8.381 6.440 -13.391 1.00 48.34 197 GLU A C 1
ATOM 1437 O O . GLU A 1 197 ? -9.004 6.226 -14.433 1.00 48.34 197 GLU A O 1
ATOM 1442 N N . SER A 1 198 ? -7.177 5.909 -13.165 1.00 43.53 198 SER A N 1
ATOM 1443 C CA . SER A 1 198 ? -6.511 4.980 -14.084 1.00 43.53 198 SER A CA 1
ATOM 1444 C C . SER A 1 198 ? -7.335 3.716 -14.364 1.00 43.53 198 SER A C 1
ATOM 1446 O O . SER A 1 198 ? -7.147 3.093 -15.404 1.00 43.53 198 SER A O 1
ATOM 1448 N N . VAL A 1 199 ? -8.288 3.371 -13.489 1.00 49.66 199 VAL A N 1
ATOM 1449 C CA . VAL A 1 199 ? -9.232 2.252 -13.657 1.00 49.66 199 VAL A CA 1
ATOM 1450 C C . VAL A 1 199 ? -10.553 2.702 -14.301 1.00 49.66 199 VAL A C 1
ATOM 1452 O O . VAL A 1 199 ? -11.294 1.871 -14.823 1.00 49.66 199 VAL A O 1
ATOM 1455 N N . LYS A 1 200 ? -10.863 4.008 -14.304 1.00 49.34 200 LYS A N 1
ATOM 1456 C CA . LYS A 1 200 ? -12.102 4.555 -14.890 1.00 49.34 200 LYS A CA 1
ATOM 1457 C C . LYS A 1 200 ? -12.053 4.698 -16.411 1.00 49.34 200 LYS A C 1
ATOM 1459 O O . LYS A 1 200 ? -13.115 4.760 -17.025 1.00 49.34 200 LYS A O 1
ATOM 1464 N N . LYS A 1 201 ? -10.867 4.742 -17.028 1.00 41.81 201 LYS A N 1
ATOM 1465 C CA . LYS A 1 201 ? -10.748 4.759 -18.494 1.00 41.81 201 LYS A CA 1
ATOM 1466 C C . LYS A 1 201 ? -10.970 3.353 -19.059 1.00 41.81 201 LYS A C 1
ATOM 1468 O O . LYS A 1 201 ? -10.035 2.567 -19.183 1.00 41.81 201 LYS A O 1
ATOM 1473 N N . LYS A 1 202 ? -12.235 3.069 -19.362 1.00 42.19 202 LYS A N 1
ATOM 1474 C CA . LYS A 1 202 ? -12.683 2.059 -20.322 1.00 42.19 202 LYS A CA 1
ATOM 1475 C C . LYS A 1 202 ? -13.006 2.742 -21.643 1.00 42.19 202 LYS A C 1
ATOM 1477 O O . LYS A 1 202 ? -13.528 3.878 -21.578 1.00 42.19 202 LYS A O 1
#

Foldseek 3Di:
DDADPVPRHDDDPPDQADPPPRHGDDDDDDDDDDDDDDPPPPDDDCQLLNLLCVLQVLAPKDKDWDDDLPQLPAQPTWIWIDDPDFIEIETEGADDRDPVSLVSQLVVCVVSVGQAYEYEYADPRQVVDDPVVQLVCLQSRYAYDHSVLLSVQPVPQDSPNDPVSNVQSNCVSSQQDPPPFDQDCDPVPRGTGTHGVVNVPD

Secondary structure (DSSP, 8-state):
-EE-TTT--EE-TT-SB-TTT--B-------------TT---SS---HHHHHHHHHTTSS-EEEE----TT-TT--EEEEEE-SS--EEEEEESSPPPHHHHHHHHHHHHHTT-SEEEEEE-TTTGGGS-HHHHHHHHHTTEEEEEHHHHHHHGGG----S-HHHHHHHHHHHTT--TTT--EEEETTTTEEEE--GGGT--